Protein AF-0000000065904119 (afdb_homodimer)

Solvent-accessible surface area (backbone atoms only — not comparable to full-atom values): 11231 Å² total; per-residue (Å²): 125,82,76,62,70,42,45,27,41,36,41,34,39,38,40,85,94,30,55,70,61,43,62,72,43,43,63,62,36,49,59,68,44,42,64,41,40,75,70,55,30,34,78,43,43,30,29,34,29,81,46,84,54,59,89,92,48,75,74,42,56,49,28,38,38,32,37,38,50,34,72,40,71,67,56,50,52,51,55,51,57,70,30,56,44,40,68,72,58,29,39,30,70,93,60,57,41,79,37,37,34,46,80,105,125,84,75,63,71,40,45,27,40,35,40,33,38,39,40,86,95,31,56,72,62,42,64,73,43,43,62,63,35,49,59,68,44,40,65,42,41,75,70,56,31,35,78,42,43,30,30,34,28,79,46,86,55,58,90,91,47,75,73,41,58,50,28,38,36,32,36,38,49,34,72,42,71,68,55,48,51,52,56,51,59,70,31,54,44,41,69,72,58,29,38,28,72,93,60,55,43,79,37,37,35,45,80,106

InterPro domains:
  IPR005545 YCII-related [PF03795] (8-91)
  IPR011008 Dimeric alpha-beta barrel [SSF54909] (6-102)
  IPR051807 Secondary metabolite biosynthesis-associated protein [PTHR33606] (2-103)

Structure (mmCIF, N/CA/C/O backbone):
data_AF-0000000065904119-model_v1
#
loop_
_entity.id
_entity.type
_entity.pdbx_description
1 polymer 'Fusaric acid biosynthesis protein 2'
#
loop_
_atom_site.group_PDB
_atom_site.id
_atom_site.type_symbol
_atom_site.label_atom_id
_atom_site.label_alt_id
_atom_site.label_comp_id
_atom_site.label_asym_id
_atom_site.label_entity_id
_atom_site.label_seq_id
_atom_site.pdbx_PDB_ins_code
_atom_site.Cartn_x
_atom_site.Cartn_y
_atom_site.Cartn_z
_atom_site.occupancy
_atom_site.B_iso_or_equiv
_atom_site.auth_seq_id
_atom_site.auth_comp_id
_atom_site.auth_asym_id
_atom_site.auth_atom_id
_atom_site.pdbx_PDB_model_num
ATOM 1 N N . MET A 1 1 ? -29.859 -5.254 -5.18 1 39.19 1 MET A N 1
ATOM 2 C CA . MET A 1 1 ? -29.203 -3.953 -5.289 1 39.19 1 MET A CA 1
ATOM 3 C C . MET A 1 1 ? -27.719 -4.113 -5.609 1 39.19 1 MET A C 1
ATOM 5 O O . MET A 1 1 ? -27.094 -5.078 -5.18 1 39.19 1 MET A O 1
ATOM 9 N N . ALA A 1 2 ? -27.172 -3.676 -6.621 1 48.97 2 ALA A N 1
ATOM 10 C CA . ALA A 1 2 ? -25.828 -4.008 -7.078 1 48.97 2 ALA A CA 1
ATOM 11 C C . ALA A 1 2 ? -24.797 -3.732 -5.984 1 48.97 2 ALA A C 1
ATOM 13 O O . ALA A 1 2 ? -24.734 -2.623 -5.449 1 48.97 2 ALA A O 1
ATOM 14 N N . THR A 1 3 ? -24.328 -4.762 -5.348 1 71.94 3 THR A N 1
ATOM 15 C CA . THR A 1 3 ? -23.406 -4.566 -4.238 1 71.94 3 THR A CA 1
ATOM 16 C C . THR A 1 3 ? -22.266 -3.641 -4.645 1 71.94 3 THR A C 1
ATOM 18 O O . THR A 1 3 ? -21.688 -3.785 -5.73 1 71.94 3 THR A O 1
ATOM 21 N N . GLU A 1 4 ? -22.141 -2.494 -4.102 1 88.62 4 GLU A N 1
ATOM 22 C CA . GLU A 1 4 ? -21.188 -1.429 -4.379 1 88.62 4 GLU A CA 1
ATOM 23 C C . GLU A 1 4 ? -19.75 -1.881 -4.086 1 88.62 4 GLU A C 1
ATOM 25 O O . GLU A 1 4 ? -19.5 -2.5 -3.053 1 88.62 4 GLU A O 1
ATOM 30 N N . LEU A 1 5 ? -18.906 -1.746 -5.145 1 96.69 5 LEU A N 1
ATOM 31 C CA . LEU A 1 5 ? -17.5 -2.061 -4.945 1 96.69 5 LEU A CA 1
ATOM 32 C C . LEU A 1 5 ? -16.828 -1.022 -4.051 1 96.69 5 LEU A C 1
ATOM 34 O O . LEU A 1 5 ? -17.078 0.178 -4.195 1 96.69 5 LEU A O 1
ATOM 38 N N . LYS A 1 6 ? -16.125 -1.589 -3.074 1 97.94 6 LYS A N 1
ATOM 39 C CA . LYS A 1 6 ? -15.328 -0.747 -2.186 1 97.94 6 LYS A CA 1
ATOM 40 C C . LYS A 1 6 ? -13.836 -0.987 -2.395 1 97.94 6 LYS A C 1
ATOM 42 O O . LYS A 1 6 ? -13.438 -2.061 -2.846 1 97.94 6 LYS A O 1
ATOM 47 N N . GLU A 1 7 ? -13.094 0 -2.074 1 98.56 7 GLU A N 1
ATOM 48 C CA . GLU A 1 7 ? -11.648 -0.073 -2.281 1 98.56 7 GLU A CA 1
ATOM 49 C C . GLU A 1 7 ? -10.938 -0.574 -1.03 1 98.56 7 GLU A C 1
ATOM 51 O O . GLU A 1 7 ? -11.227 -0.121 0.079 1 98.56 7 GLU A O 1
ATOM 56 N N . TYR A 1 8 ? -9.953 -1.487 -1.209 1 98.94 8 TYR A N 1
ATOM 57 C CA . TYR A 1 8 ? -9.18 -2.057 -0.112 1 98.94 8 TYR A CA 1
ATOM 58 C C . TYR A 1 8 ? -7.691 -2.039 -0.429 1 98.94 8 TYR A C 1
ATOM 60 O O . TYR A 1 8 ? -7.297 -2.176 -1.589 1 98.94 8 TYR A O 1
ATOM 68 N N . LEU A 1 9 ? -6.898 -1.841 0.58 1 98.94 9 LEU A N 1
ATOM 69 C CA . LEU A 1 9 ? -5.477 -2.174 0.566 1 98.94 9 LEU A CA 1
ATOM 70 C C . LEU A 1 9 ? -5.25 -3.613 1.011 1 98.94 9 LEU A C 1
ATOM 72 O O . LEU A 1 9 ? -5.738 -4.027 2.064 1 98.94 9 LEU A O 1
ATOM 76 N N . VAL A 1 10 ? -4.547 -4.32 0.181 1 98.94 10 VAL A N 1
ATOM 77 C CA . VAL A 1 10 ? -4.227 -5.711 0.486 1 98.94 10 VAL A CA 1
ATOM 78 C C . VAL A 1 10 ? -2.713 -5.902 0.499 1 98.94 10 VAL A C 1
ATOM 80 O O . VAL A 1 10 ? -2.018 -5.469 -0.423 1 98.94 10 VAL A O 1
ATOM 83 N N . ILE A 1 11 ? -2.203 -6.504 1.562 1 98.88 11 ILE A N 1
ATOM 84 C CA . ILE A 1 11 ? -0.792 -6.855 1.682 1 98.88 11 ILE A CA 1
ATOM 85 C C . ILE A 1 11 ? -0.655 -8.344 2.004 1 98.88 11 ILE A C 1
ATOM 87 O O . ILE A 1 11 ? -1.314 -8.852 2.912 1 98.88 11 ILE A O 1
ATOM 91 N N . ILE A 1 12 ? 0.188 -8.961 1.258 1 98.88 12 ILE A N 1
ATOM 92 C CA . ILE A 1 12 ? 0.388 -10.391 1.481 1 98.88 12 ILE A CA 1
ATOM 93 C C . ILE A 1 12 ? 1.867 -10.734 1.317 1 98.88 12 ILE A C 1
ATOM 95 O O . ILE A 1 12 ? 2.418 -10.633 0.219 1 98.88 12 ILE A O 1
ATOM 99 N N . PRO A 1 13 ? 2.518 -11.148 2.443 1 98.88 13 PRO A N 1
ATOM 100 C CA . PRO A 1 13 ? 3.918 -11.562 2.328 1 98.88 13 PRO A CA 1
ATOM 101 C C . PRO A 1 13 ? 4.074 -12.922 1.646 1 98.88 13 PRO A C 1
ATOM 103 O O . PRO A 1 13 ? 3.113 -13.688 1.563 1 98.88 13 PRO A O 1
ATOM 106 N N . ASP A 1 14 ? 5.238 -13.109 1.157 1 98.94 14 ASP A N 1
ATOM 107 C CA . ASP A 1 14 ? 5.598 -14.43 0.662 1 98.94 14 ASP A CA 1
ATOM 108 C C . ASP A 1 14 ? 5.969 -15.367 1.811 1 98.94 14 ASP A C 1
ATOM 110 O O . ASP A 1 14 ? 6.391 -14.914 2.875 1 98.94 14 ASP A O 1
ATOM 114 N N . LEU A 1 15 ? 5.809 -16.688 1.596 1 98.88 15 LEU A N 1
ATOM 115 C CA . LEU A 1 15 ? 6.391 -17.703 2.479 1 98.88 15 LEU A CA 1
ATOM 116 C C . LEU A 1 15 ? 7.914 -17.641 2.436 1 98.88 15 LEU A C 1
ATOM 118 O O . LEU A 1 15 ? 8.492 -17.062 1.518 1 98.88 15 LEU A O 1
ATOM 122 N N . PRO A 1 16 ? 8.531 -18.188 3.5 1 98.31 16 PRO A N 1
ATOM 123 C CA . PRO A 1 16 ? 10 -18.156 3.5 1 98.31 16 PRO A CA 1
ATOM 124 C C . PRO A 1 16 ? 10.602 -18.984 2.359 1 98.31 16 PRO A C 1
ATOM 126 O O . PRO A 1 16 ? 10.055 -20.016 1.98 1 98.31 16 PRO A O 1
ATOM 129 N N . ASP A 1 17 ? 11.711 -18.484 1.722 1 98.06 17 ASP A N 1
ATOM 130 C CA . ASP A 1 17 ? 12.594 -19.188 0.798 1 98.06 17 ASP A CA 1
ATOM 131 C C . ASP A 1 17 ? 11.844 -19.625 -0.459 1 98.06 17 ASP A C 1
ATOM 133 O O . ASP A 1 17 ? 12.039 -20.734 -0.95 1 98.06 17 ASP A O 1
ATOM 137 N N . VAL A 1 18 ? 10.992 -18.719 -1.019 1 98.69 18 VAL A N 1
ATOM 138 C CA . VAL A 1 18 ? 10.188 -19.125 -2.166 1 98.69 18 VAL A CA 1
ATOM 139 C C . VAL A 1 18 ? 10.531 -18.234 -3.369 1 98.69 18 VAL A C 1
ATOM 141 O O . VAL A 1 18 ? 9.781 -18.203 -4.352 1 98.69 18 VAL A O 1
ATOM 144 N N . LEU A 1 19 ? 11.609 -17.5 -3.332 1 98.44 19 LEU A N 1
ATOM 145 C CA . LEU A 1 19 ? 11.914 -16.547 -4.383 1 98.44 19 LEU A CA 1
ATOM 146 C C . LEU A 1 19 ? 12.008 -17.234 -5.742 1 98.44 19 LEU A C 1
ATOM 148 O O . LEU A 1 19 ? 11.445 -16.75 -6.727 1 98.44 19 LEU A O 1
ATOM 152 N N . ALA A 1 20 ? 12.734 -18.344 -5.867 1 98.25 20 ALA A N 1
ATOM 153 C CA . ALA A 1 20 ? 12.867 -19.062 -7.125 1 98.25 20 ALA A CA 1
ATOM 154 C C . ALA A 1 20 ? 11.5 -19.531 -7.637 1 98.25 20 ALA A C 1
ATOM 156 O O . ALA A 1 20 ? 11.195 -19.391 -8.828 1 98.25 20 ALA A O 1
ATOM 157 N N . LYS A 1 21 ? 10.703 -20.141 -6.77 1 98.69 21 LYS A N 1
ATOM 158 C CA . LYS A 1 21 ? 9.359 -20.578 -7.125 1 98.69 21 LYS A CA 1
ATOM 159 C C . LYS A 1 21 ? 8.508 -19.391 -7.598 1 98.69 21 LYS A C 1
ATOM 161 O O . LYS A 1 21 ? 7.766 -19.516 -8.578 1 98.69 21 LYS A O 1
ATOM 166 N N . ARG A 1 22 ? 8.562 -18.234 -6.91 1 98.75 22 ARG A N 1
ATOM 167 C CA . ARG A 1 22 ? 7.855 -17.016 -7.301 1 98.75 22 ARG A CA 1
ATOM 168 C C . ARG A 1 22 ? 8.188 -16.625 -8.734 1 98.75 22 ARG A C 1
ATOM 170 O O . ARG A 1 22 ? 7.297 -16.328 -9.523 1 98.75 22 ARG A O 1
ATOM 177 N N . GLN A 1 23 ? 9.43 -16.656 -9.062 1 97.88 23 GLN A N 1
ATOM 178 C CA . GLN A 1 23 ? 9.859 -16.234 -10.391 1 97.88 23 GLN A CA 1
ATOM 179 C C . GLN A 1 23 ? 9.289 -17.156 -11.469 1 97.88 23 GLN A C 1
ATOM 181 O O . GLN A 1 23 ? 8.867 -16.688 -12.523 1 97.88 23 GLN A O 1
ATOM 186 N N . VAL A 1 24 ? 9.25 -18.406 -11.188 1 98.19 24 VAL A N 1
ATOM 187 C CA . VAL A 1 24 ? 8.742 -19.391 -12.141 1 98.19 24 VAL A CA 1
ATOM 188 C C . VAL A 1 24 ? 7.246 -19.188 -12.359 1 98.19 24 VAL A C 1
ATOM 190 O O . VAL A 1 24 ? 6.742 -19.375 -13.469 1 98.19 24 VAL A O 1
ATOM 193 N N . LEU A 1 25 ? 6.547 -18.719 -11.383 1 98.69 25 LEU A N 1
ATOM 194 C CA . LEU A 1 25 ? 5.09 -18.672 -11.414 1 98.69 25 LEU A CA 1
ATOM 195 C C . LEU A 1 25 ? 4.602 -17.266 -11.734 1 98.69 25 LEU A C 1
ATOM 197 O O . LEU A 1 25 ? 3.396 -17 -11.758 1 98.69 25 LEU A O 1
ATOM 201 N N . LEU A 1 26 ? 5.527 -16.344 -12.008 1 98 26 LEU A N 1
ATOM 202 C CA . LEU A 1 26 ? 5.152 -14.945 -12.219 1 98 26 LEU A CA 1
ATOM 203 C C . LEU A 1 26 ? 4.223 -14.805 -13.422 1 98 26 LEU A C 1
ATOM 205 O O . LEU A 1 26 ? 3.209 -14.109 -13.352 1 98 26 LEU A O 1
ATOM 209 N N . LYS A 1 27 ? 4.574 -15.461 -14.477 1 97.88 27 LYS A N 1
ATOM 210 C CA . LYS A 1 27 ? 3.764 -15.344 -15.688 1 97.88 27 LYS A CA 1
ATOM 211 C C . LYS A 1 27 ? 2.352 -15.875 -15.445 1 97.88 27 LYS A C 1
ATOM 213 O O . LYS A 1 27 ? 1.37 -15.164 -15.688 1 97.88 27 LYS A O 1
ATOM 218 N N . PRO A 1 28 ? 2.143 -17.094 -14.977 1 98.25 28 PRO A N 1
ATOM 219 C CA . PRO A 1 28 ? 0.775 -17.531 -14.695 1 98.25 28 PRO A CA 1
ATOM 220 C C . PRO A 1 28 ? 0.07 -16.656 -13.664 1 98.25 28 PRO A C 1
ATOM 222 O O . PRO A 1 28 ? -1.146 -16.469 -13.734 1 98.25 28 PRO A O 1
ATOM 225 N N . HIS A 1 29 ? 0.734 -16.172 -12.656 1 98.56 29 HIS A N 1
ATOM 226 C CA . HIS A 1 29 ? 0.166 -15.227 -11.695 1 98.56 29 HIS A CA 1
ATOM 227 C C . HIS A 1 29 ? -0.381 -13.984 -12.391 1 98.56 29 HIS A C 1
ATOM 229 O O . HIS A 1 29 ? -1.516 -13.578 -12.133 1 98.56 29 HIS A O 1
ATOM 235 N N . ASN A 1 30 ? 0.407 -13.398 -13.211 1 97.81 30 ASN A N 1
ATOM 236 C CA . ASN A 1 30 ? -0.017 -12.219 -13.953 1 97.81 30 ASN A CA 1
ATOM 237 C C . ASN A 1 30 ? -1.214 -12.516 -14.852 1 97.81 30 ASN A C 1
ATOM 239 O O . ASN A 1 30 ? -2.109 -11.68 -14.992 1 97.81 30 ASN A O 1
ATOM 243 N N . GLN A 1 31 ? -1.186 -13.672 -15.461 1 97.38 31 GLN A N 1
ATOM 244 C CA . GLN A 1 31 ? -2.316 -14.078 -16.297 1 97.38 31 GLN A CA 1
ATOM 245 C C . GLN A 1 31 ? -3.59 -14.203 -15.461 1 97.38 31 GLN A C 1
ATOM 247 O O . GLN A 1 31 ? -4.668 -13.805 -15.906 1 97.38 31 GLN A O 1
ATOM 252 N N . ASP A 1 32 ? -3.479 -14.758 -14.273 1 95.81 32 ASP A N 1
ATOM 253 C CA . ASP A 1 32 ? -4.609 -14.875 -13.359 1 95.81 32 ASP A CA 1
ATOM 254 C C . ASP A 1 32 ? -5.133 -13.5 -12.945 1 95.81 32 ASP A C 1
ATOM 256 O O . ASP A 1 32 ? -6.34 -13.312 -12.781 1 95.81 32 ASP A O 1
ATOM 260 N N . ALA A 1 33 ? -4.262 -12.57 -12.82 1 97.06 33 ALA A N 1
ATOM 261 C CA . ALA A 1 33 ? -4.613 -11.242 -12.32 1 97.06 33 ALA A CA 1
ATOM 262 C C . ALA A 1 33 ? -5.109 -10.344 -13.453 1 97.06 33 ALA A C 1
ATOM 264 O O . ALA A 1 33 ? -5.773 -9.336 -13.203 1 97.06 33 ALA A O 1
ATOM 265 N N . ALA A 1 34 ? -4.809 -10.68 -14.672 1 97.62 34 ALA A N 1
ATOM 266 C CA . ALA A 1 34 ? -4.996 -9.82 -15.836 1 97.62 34 ALA A CA 1
ATOM 267 C C . ALA A 1 34 ? -6.449 -9.375 -15.961 1 97.62 34 ALA A C 1
ATOM 269 O O . ALA A 1 34 ? -6.73 -8.195 -16.188 1 97.62 34 ALA A O 1
ATOM 270 N N . PRO A 1 35 ? -7.445 -10.273 -15.828 1 97.81 35 PRO A N 1
ATOM 271 C CA . PRO A 1 35 ? -8.836 -9.828 -15.961 1 97.81 35 PRO A CA 1
ATOM 272 C C . PRO A 1 35 ? -9.227 -8.789 -14.914 1 97.81 35 PRO A C 1
ATOM 274 O O . PRO A 1 35 ? -10.023 -7.891 -15.195 1 97.81 35 PRO A O 1
ATOM 277 N N . LEU A 1 36 ? -8.711 -8.922 -13.703 1 97.94 36 LEU A N 1
ATOM 278 C CA . LEU A 1 36 ? -9.016 -7.98 -12.633 1 97.94 36 LEU A CA 1
ATOM 279 C C . LEU A 1 36 ? -8.398 -6.613 -12.93 1 97.94 36 LEU A C 1
ATOM 281 O O . LEU A 1 36 ? -9.039 -5.586 -12.703 1 97.94 36 LEU A O 1
ATOM 285 N N . VAL A 1 37 ? -7.18 -6.629 -13.422 1 98 37 VAL A N 1
ATOM 286 C CA . VAL A 1 37 ? -6.484 -5.391 -13.766 1 98 37 VAL A CA 1
ATOM 287 C C . VAL A 1 37 ? -7.203 -4.699 -14.922 1 98 37 VAL A C 1
ATOM 289 O O . VAL A 1 37 ? -7.488 -3.504 -14.859 1 98 37 VAL A O 1
ATOM 292 N N . LYS A 1 38 ? -7.574 -5.438 -15.93 1 98.06 38 LYS A N 1
ATOM 293 C CA . LYS A 1 38 ? -8.234 -4.895 -17.109 1 98.06 38 LYS A CA 1
ATOM 294 C C . LYS A 1 38 ? -9.602 -4.316 -16.766 1 98.06 38 LYS A C 1
ATOM 296 O O . LYS A 1 38 ? -10.016 -3.303 -17.328 1 98.06 38 LYS A O 1
ATOM 301 N N . ALA A 1 39 ? -10.25 -4.922 -15.852 1 97.81 39 ALA A N 1
ATOM 302 C CA . ALA A 1 39 ? -11.586 -4.488 -15.445 1 97.81 39 ALA A CA 1
ATOM 303 C C . ALA A 1 39 ? -11.508 -3.293 -14.5 1 97.81 39 ALA A C 1
ATOM 305 O O . ALA A 1 39 ? -12.539 -2.764 -14.078 1 97.81 39 ALA A O 1
ATOM 306 N N . GLY A 1 40 ? -10.312 -2.947 -14.086 1 97.75 40 GLY A N 1
ATOM 307 C CA . GLY A 1 40 ? -10.148 -1.831 -13.164 1 97.75 40 GLY A CA 1
ATOM 308 C C . GLY A 1 40 ? -10.367 -2.215 -11.711 1 97.75 40 GLY A C 1
ATOM 309 O O . GLY A 1 40 ? -10.469 -1.345 -10.844 1 97.75 40 GLY A O 1
ATOM 310 N N . ARG A 1 41 ? -10.469 -3.443 -11.391 1 98.25 41 ARG A N 1
ATOM 311 C CA . ARG A 1 41 ? -10.68 -3.943 -10.039 1 98.25 41 ARG A CA 1
ATOM 312 C C . ARG A 1 41 ? -9.383 -3.906 -9.234 1 98.25 41 ARG A C 1
ATOM 314 O O . ARG A 1 41 ? -9.414 -3.896 -8 1 98.25 41 ARG A O 1
ATOM 321 N N . VAL A 1 42 ? -8.32 -4 -9.906 1 98.5 42 VAL A N 1
ATOM 322 C CA . VAL A 1 42 ? -7 -3.828 -9.305 1 98.5 42 VAL A CA 1
ATOM 323 C C . VAL A 1 42 ? -6.281 -2.652 -9.961 1 98.5 42 VAL A C 1
ATOM 325 O O . VAL A 1 42 ? -5.438 -2.848 -10.836 1 98.5 42 VAL A O 1
ATOM 328 N N . PRO A 1 43 ? -6.527 -1.505 -9.516 1 98.25 43 PRO A N 1
ATOM 329 C CA . PRO A 1 43 ? -5.992 -0.306 -10.164 1 98.25 43 PRO A CA 1
ATOM 330 C C . PRO A 1 43 ? -4.52 -0.072 -9.844 1 98.25 43 PRO A C 1
ATOM 332 O O . PRO A 1 43 ? -3.859 0.734 -10.508 1 98.25 43 PRO A O 1
ATOM 335 N N . PHE A 1 44 ? -3.955 -0.714 -8.883 1 98.44 44 PHE A N 1
ATOM 336 C CA . PHE A 1 44 ? -2.555 -0.569 -8.5 1 98.44 44 PHE A CA 1
ATOM 337 C C . PHE A 1 44 ? -2.041 -1.84 -7.836 1 98.44 44 PHE A C 1
ATOM 339 O O . PHE A 1 44 ? -2.729 -2.432 -7 1 98.44 44 PHE A O 1
ATOM 346 N N . PHE A 1 45 ? -0.828 -2.205 -8.18 1 98.69 45 PHE A N 1
ATOM 347 C CA . PHE A 1 45 ? -0.174 -3.295 -7.469 1 98.69 45 PHE A CA 1
ATOM 348 C C . PHE A 1 45 ? 1.337 -3.238 -7.664 1 98.69 45 PHE A C 1
ATOM 350 O O . PHE A 1 45 ? 1.829 -2.535 -8.547 1 98.69 45 PHE A O 1
ATOM 357 N N . GLY A 1 46 ? 2.047 -3.9 -6.777 1 98.56 46 GLY A N 1
ATOM 358 C CA . GLY A 1 46 ? 3.494 -4.043 -6.809 1 98.56 46 GLY A CA 1
ATOM 359 C C . GLY A 1 46 ? 4.016 -5.047 -5.797 1 98.56 46 GLY A C 1
ATOM 360 O O . GLY A 1 46 ? 3.236 -5.789 -5.191 1 98.56 46 GLY A O 1
ATOM 361 N N . SER A 1 47 ? 5.293 -5.094 -5.703 1 98.75 47 SER A N 1
ATOM 362 C CA . SER A 1 47 ? 5.938 -6.062 -4.828 1 98.75 47 SER A CA 1
ATOM 363 C C . SER A 1 47 ? 6.797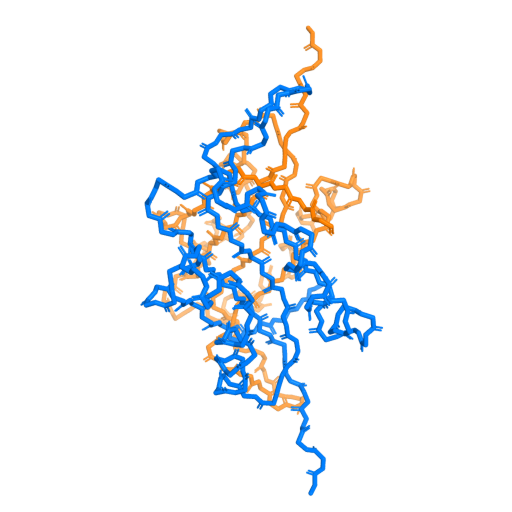 -5.375 -3.775 1 98.75 47 SER A C 1
ATOM 365 O O . SER A 1 47 ? 7.523 -4.422 -4.082 1 98.75 47 SER A O 1
ATOM 367 N N . THR A 1 48 ? 6.66 -5.828 -2.533 1 98.81 48 THR A N 1
ATOM 368 C CA . THR A 1 48 ? 7.691 -5.512 -1.553 1 98.81 48 THR A CA 1
ATOM 369 C C . THR A 1 48 ? 8.969 -6.297 -1.842 1 98.81 48 THR A C 1
ATOM 371 O O . THR A 1 48 ? 8.914 -7.398 -2.395 1 98.81 48 THR A O 1
ATOM 374 N N . LEU A 1 49 ? 10.109 -5.723 -1.457 1 98.69 49 LEU A N 1
ATOM 375 C CA . LEU A 1 49 ? 11.414 -6.309 -1.739 1 98.69 49 LEU A CA 1
ATOM 376 C C . LEU A 1 49 ? 12.227 -6.469 -0.459 1 98.69 49 LEU A C 1
ATOM 378 O O . LEU A 1 49 ? 12.133 -5.637 0.447 1 98.69 49 LEU A O 1
ATOM 382 N N . ALA A 1 50 ? 13.062 -7.473 -0.405 1 98.19 50 ALA A N 1
ATOM 383 C CA . ALA A 1 50 ? 14.031 -7.578 0.679 1 98.19 50 ALA A CA 1
ATOM 384 C C . ALA A 1 50 ? 15.062 -6.453 0.604 1 98.19 50 ALA A C 1
ATOM 386 O O . ALA A 1 50 ? 15.531 -5.965 1.634 1 98.19 50 ALA A O 1
ATOM 387 N N . HIS A 1 51 ? 15.461 -6.113 -0.486 1 97.75 51 HIS A N 1
ATOM 388 C CA . HIS A 1 51 ? 16.344 -5 -0.808 1 97.75 51 HIS A CA 1
ATOM 389 C C . HIS A 1 51 ? 16.203 -4.586 -2.268 1 97.75 51 HIS A C 1
ATOM 391 O O . HIS A 1 51 ? 15.695 -5.352 -3.088 1 97.75 51 HIS A O 1
ATOM 397 N N . HIS A 1 52 ? 16.562 -3.307 -2.58 1 97.62 52 HIS A N 1
ATOM 398 C CA . HIS A 1 52 ? 16.625 -2.895 -3.977 1 97.62 52 HIS A CA 1
ATOM 399 C C . HIS A 1 52 ? 17.797 -3.572 -4.691 1 97.62 52 HIS A C 1
ATOM 401 O O . HIS A 1 52 ? 18.891 -3.664 -4.145 1 97.62 52 HIS A O 1
ATOM 407 N N . SER A 1 53 ? 17.5 -4.012 -5.836 1 94.56 53 SER A N 1
ATOM 408 C CA . SER A 1 53 ? 18.531 -4.688 -6.625 1 94.56 53 SER A CA 1
ATOM 409 C C . SER A 1 53 ? 19.078 -3.777 -7.715 1 94.56 53 SER A C 1
ATOM 411 O O . SER A 1 53 ? 18.375 -2.91 -8.227 1 94.56 53 SER A O 1
ATOM 413 N N . ALA A 1 54 ? 20.312 -4.039 -7.961 1 90.38 54 ALA A N 1
ATOM 414 C CA . ALA A 1 54 ? 20.938 -3.309 -9.07 1 90.38 54 ALA A CA 1
ATOM 415 C C . ALA A 1 54 ? 20.328 -3.73 -10.406 1 90.38 54 ALA A C 1
ATOM 417 O O . ALA A 1 54 ? 19.703 -4.781 -10.5 1 90.38 54 ALA A O 1
ATOM 418 N N . GLU A 1 55 ? 20.453 -2.854 -11.359 1 87.12 55 GLU A N 1
ATOM 419 C CA . GLU A 1 55 ? 19.969 -3.182 -12.695 1 87.12 55 GLU A CA 1
ATOM 420 C C . GLU A 1 55 ? 20.547 -4.5 -13.188 1 87.12 55 GLU A C 1
ATOM 422 O O . GLU A 1 55 ? 21.75 -4.762 -13.016 1 87.12 55 GLU A O 1
ATOM 427 N N . GLY A 1 56 ? 19.703 -5.285 -13.711 1 89.94 56 GLY A N 1
ATOM 428 C CA . GLY A 1 56 ? 20.141 -6.551 -14.273 1 89.94 56 GLY A CA 1
ATOM 429 C C . GLY A 1 56 ? 20.156 -7.684 -13.258 1 89.94 56 GLY A C 1
ATOM 430 O O . GLY A 1 56 ? 20.312 -8.852 -13.625 1 89.94 56 GLY A O 1
ATOM 431 N N . GLN A 1 57 ? 20.078 -7.332 -12.055 1 94.19 57 GLN A N 1
ATOM 432 C CA . GLN A 1 57 ? 20.031 -8.352 -11.016 1 94.19 57 GLN A CA 1
ATOM 433 C C . GLN A 1 57 ? 18.594 -8.789 -10.734 1 94.19 57 GLN A C 1
ATOM 435 O O . GLN A 1 57 ? 17.656 -8.047 -11.008 1 94.19 57 GLN A O 1
ATOM 440 N N . GLN A 1 58 ? 18.562 -9.992 -10.203 1 94.12 58 GLN A N 1
ATOM 441 C CA . GLN A 1 58 ? 17.266 -10.523 -9.82 1 94.12 58 GLN A CA 1
ATOM 442 C C . GLN A 1 58 ? 16.578 -9.633 -8.789 1 94.12 58 GLN A C 1
ATOM 444 O O . GLN A 1 58 ? 17.203 -9.234 -7.797 1 94.12 58 GLN A O 1
ATOM 449 N N . VAL A 1 59 ? 15.344 -9.383 -9.055 1 96.44 59 VAL A N 1
ATOM 450 C CA . VAL A 1 59 ? 14.578 -8.578 -8.109 1 96.44 59 VAL A CA 1
ATOM 451 C C . VAL A 1 59 ? 14.25 -9.406 -6.871 1 96.44 59 VAL A C 1
ATOM 453 O O . VAL A 1 59 ? 13.773 -10.539 -6.984 1 96.44 59 VAL A O 1
ATOM 456 N N . ALA A 1 60 ? 14.453 -8.898 -5.676 1 97.81 60 ALA A N 1
ATOM 457 C CA . ALA A 1 60 ? 14.336 -9.641 -4.426 1 97.81 60 ALA A CA 1
ATOM 458 C C . ALA A 1 60 ? 12.938 -9.508 -3.834 1 97.81 60 ALA A C 1
ATOM 460 O O . ALA A 1 60 ? 12.781 -9.07 -2.693 1 97.81 60 ALA A O 1
ATOM 461 N N . GLU A 1 61 ? 11.984 -9.945 -4.559 1 98.62 61 GLU A N 1
ATOM 462 C CA . GLU A 1 61 ? 10.602 -9.82 -4.129 1 98.62 61 GLU A CA 1
ATOM 463 C C . GLU A 1 61 ? 10.305 -10.719 -2.934 1 98.62 61 GLU A C 1
ATOM 465 O O . GLU A 1 61 ? 10.789 -11.852 -2.871 1 98.62 61 GLU A O 1
ATOM 470 N N . ASN A 1 62 ? 9.508 -10.195 -1.999 1 98.75 62 ASN A N 1
ATOM 471 C CA . ASN A 1 62 ? 9.172 -11 -0.828 1 98.75 62 ASN A CA 1
ATOM 472 C C . ASN A 1 62 ? 7.738 -10.766 -0.378 1 98.75 62 ASN A C 1
ATOM 474 O O . ASN A 1 62 ? 7.383 -11.055 0.765 1 98.75 62 ASN A O 1
ATOM 478 N N . GLY A 1 63 ? 6.84 -10.211 -1.217 1 98.81 63 GLY A N 1
ATOM 479 C CA . GLY A 1 63 ? 5.434 -9.969 -0.94 1 98.81 63 GLY A CA 1
ATOM 480 C C . GLY A 1 63 ? 4.75 -9.133 -2.01 1 98.81 63 GLY A C 1
ATOM 481 O O . GLY A 1 63 ? 5.379 -8.75 -3 1 98.81 63 GLY A O 1
ATOM 482 N N . THR A 1 64 ? 3.52 -8.945 -1.872 1 98.88 64 THR A N 1
ATOM 483 C CA . THR A 1 64 ? 2.711 -8.195 -2.828 1 98.88 64 THR A CA 1
ATOM 484 C C . THR A 1 64 ? 1.795 -7.211 -2.107 1 98.88 64 THR A C 1
ATOM 486 O O . THR A 1 64 ? 1.274 -7.512 -1.031 1 98.88 64 THR A O 1
ATOM 489 N N . VAL A 1 65 ? 1.668 -6.125 -2.627 1 98.81 65 VAL A N 1
ATOM 490 C CA . VAL A 1 65 ? 0.714 -5.102 -2.211 1 98.81 65 VAL A CA 1
ATOM 491 C C . VAL A 1 65 ? -0.191 -4.73 -3.383 1 98.81 65 VAL A C 1
ATOM 493 O O . VAL A 1 65 ? 0.278 -4.574 -4.512 1 98.81 65 VAL A O 1
ATOM 496 N N . MET A 1 66 ? -1.479 -4.586 -3.113 1 98.88 66 MET A N 1
ATOM 497 C CA . MET A 1 66 ? -2.389 -4.168 -4.176 1 98.88 66 MET A CA 1
ATOM 498 C C . MET A 1 66 ? -3.572 -3.395 -3.607 1 98.88 66 MET A C 1
ATOM 500 O O . MET A 1 66 ? -3.951 -3.592 -2.453 1 98.88 66 MET A O 1
ATOM 504 N N . ILE A 1 67 ? -4.043 -2.512 -4.406 1 98.88 67 ILE A N 1
ATOM 505 C CA . ILE A 1 67 ? -5.379 -1.961 -4.207 1 98.88 67 ILE A CA 1
ATOM 506 C C . ILE A 1 67 ? -6.402 -2.789 -4.984 1 98.88 67 ILE A C 1
ATOM 508 O O . ILE A 1 67 ? -6.203 -3.078 -6.168 1 98.88 67 ILE A O 1
ATOM 512 N N . ILE A 1 68 ? -7.438 -3.182 -4.305 1 98.88 68 ILE A N 1
ATOM 513 C CA . ILE A 1 68 ? -8.453 -3.99 -4.969 1 98.88 68 ILE A CA 1
ATOM 514 C C . ILE A 1 68 ? -9.844 -3.432 -4.656 1 98.88 68 ILE A C 1
ATOM 516 O O . ILE A 1 68 ? -10.117 -3.037 -3.521 1 98.88 68 ILE A O 1
ATOM 520 N N . LYS A 1 69 ? -10.633 -3.312 -5.664 1 98.75 69 LYS A N 1
ATOM 521 C CA . LYS A 1 69 ? -12.047 -2.996 -5.504 1 98.75 69 LYS A CA 1
ATOM 522 C C . LYS A 1 69 ? -12.883 -4.266 -5.41 1 98.75 69 LYS A C 1
ATOM 524 O O . LYS A 1 69 ? -12.812 -5.129 -6.285 1 98.75 69 LYS A O 1
ATOM 529 N N . ALA A 1 70 ? -13.641 -4.418 -4.348 1 98.44 70 ALA A N 1
ATOM 530 C CA . ALA A 1 70 ? -14.414 -5.625 -4.082 1 98.44 70 ALA A CA 1
ATOM 531 C C . ALA A 1 70 ? -15.68 -5.309 -3.281 1 98.44 70 ALA A C 1
ATOM 533 O O . ALA A 1 70 ? -15.805 -4.215 -2.727 1 98.44 70 ALA A O 1
ATOM 534 N N . GLU A 1 71 ? -16.578 -6.262 -3.232 1 97.69 71 GLU A N 1
ATOM 535 C CA . GLU A 1 71 ? -17.828 -6.086 -2.498 1 97.69 71 GLU A CA 1
ATOM 536 C C . GLU A 1 71 ? -17.625 -6.309 -1.002 1 97.69 71 GLU A C 1
ATOM 538 O O . GLU A 1 71 ? -18.406 -5.82 -0.183 1 97.69 71 GLU A O 1
ATOM 543 N N . SER A 1 72 ? -16.609 -7.109 -0.668 1 97.44 72 SER A N 1
ATOM 544 C CA . SER A 1 72 ? -16.344 -7.465 0.724 1 97.44 72 SER A CA 1
ATOM 545 C C . SER A 1 72 ? -14.945 -8.023 0.901 1 97.44 72 SER A C 1
ATOM 547 O O . SER A 1 72 ? -14.273 -8.359 -0.079 1 97.44 72 SER A O 1
ATOM 549 N N . GLU A 1 73 ? -14.562 -8.07 2.156 1 98.06 73 GLU A N 1
ATOM 550 C CA . GLU A 1 73 ? -13.289 -8.727 2.469 1 98.06 73 GLU A CA 1
ATOM 551 C C . GLU A 1 73 ? -13.328 -10.203 2.107 1 98.06 73 GLU A C 1
ATOM 553 O O . GLU A 1 73 ? -12.32 -10.773 1.687 1 98.06 73 GLU A O 1
ATOM 558 N N . GLU A 1 74 ? -14.5 -10.836 2.307 1 98.25 74 GLU A N 1
ATOM 559 C CA . GLU A 1 74 ? -14.633 -12.25 1.969 1 98.25 74 GLU A CA 1
ATOM 560 C C . GLU A 1 74 ? -14.414 -12.484 0.477 1 98.25 74 GLU A C 1
ATOM 562 O O . GLU A 1 74 ? -13.789 -13.477 0.087 1 98.25 74 GLU A O 1
ATOM 567 N N . GLU A 1 75 ? -14.906 -11.625 -0.396 1 98.44 75 GLU A N 1
ATOM 568 C CA . GLU A 1 75 ? -14.648 -11.734 -1.828 1 98.44 75 GLU A CA 1
ATOM 569 C C . GLU A 1 75 ? -13.156 -11.672 -2.129 1 98.44 75 GLU A C 1
ATOM 571 O O . GLU A 1 75 ? -12.656 -12.422 -2.967 1 98.44 75 GLU A O 1
ATOM 576 N N . ILE A 1 76 ? -12.445 -10.781 -1.442 1 98.75 76 ILE A N 1
ATOM 577 C CA . ILE A 1 76 ? -11.008 -10.625 -1.636 1 98.75 76 ILE A CA 1
ATOM 578 C C . ILE A 1 76 ? -10.289 -11.922 -1.279 1 98.75 76 ILE A C 1
ATOM 580 O O . ILE A 1 76 ? -9.438 -12.398 -2.031 1 98.75 76 ILE A O 1
ATOM 584 N N . LYS A 1 77 ? -10.695 -12.453 -0.154 1 98.75 77 LYS A N 1
ATOM 585 C CA . LYS A 1 77 ? -10.086 -13.711 0.268 1 98.75 77 LYS A CA 1
ATOM 586 C C . LYS A 1 77 ? -10.32 -14.812 -0.767 1 98.75 77 LYS A C 1
ATOM 588 O O . LYS A 1 77 ? -9.43 -15.617 -1.033 1 98.75 77 LYS A O 1
ATOM 593 N N . GLU A 1 78 ? -11.477 -14.82 -1.357 1 98.5 78 GLU A N 1
ATOM 594 C CA . GLU A 1 78 ? -11.781 -15.805 -2.396 1 98.5 78 GLU A CA 1
ATOM 595 C C . GLU A 1 78 ? -10.906 -15.586 -3.631 1 98.5 78 GLU A C 1
ATOM 597 O O . GLU A 1 78 ? -10.375 -16.547 -4.199 1 98.5 78 GLU A O 1
ATOM 602 N N . ILE A 1 79 ? -10.766 -14.375 -4.031 1 98.38 79 ILE A N 1
ATOM 603 C CA . ILE A 1 79 ? -9.93 -14.031 -5.18 1 98.38 79 ILE A CA 1
ATOM 604 C C . ILE A 1 79 ? -8.492 -14.469 -4.922 1 98.38 79 ILE A C 1
ATOM 606 O O . ILE A 1 79 ? -7.867 -15.102 -5.773 1 98.38 79 ILE A O 1
ATOM 610 N N . ILE A 1 80 ? -7.961 -14.172 -3.721 1 98.5 80 ILE A N 1
ATOM 611 C CA . ILE A 1 80 ? -6.574 -14.453 -3.367 1 98.5 80 ILE A CA 1
ATOM 612 C C . ILE A 1 80 ? -6.359 -15.969 -3.275 1 98.5 80 ILE A C 1
ATOM 614 O O . ILE A 1 80 ? -5.32 -16.484 -3.695 1 98.5 80 ILE A O 1
ATOM 618 N N . ARG A 1 81 ? -7.379 -16.703 -2.795 1 98.38 81 ARG A N 1
ATOM 619 C CA . ARG A 1 81 ? -7.281 -18.156 -2.658 1 98.38 81 ARG A CA 1
ATOM 620 C C . ARG A 1 81 ? -7.16 -18.828 -4.02 1 98.38 81 ARG A C 1
ATOM 622 O O . ARG A 1 81 ? -6.527 -19.875 -4.148 1 98.38 81 ARG A O 1
ATOM 629 N N . LYS A 1 82 ? -7.66 -18.219 -5.012 1 98.06 82 LYS A N 1
ATOM 630 C CA . LYS A 1 82 ? -7.723 -18.828 -6.3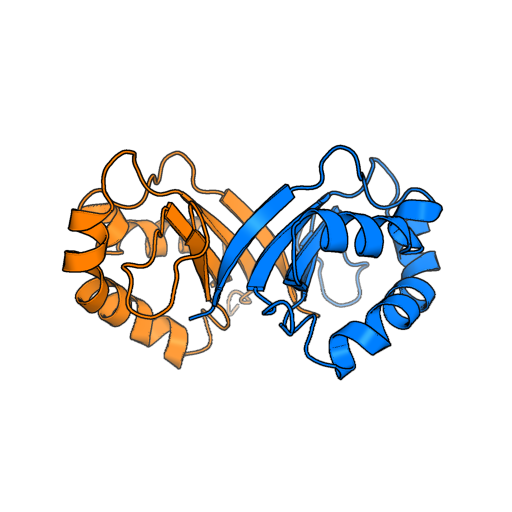36 1 98.06 82 LYS A CA 1
ATOM 631 C C . LYS A 1 82 ? -6.465 -18.516 -7.145 1 98.06 82 LYS A C 1
ATOM 633 O O . LYS A 1 82 ? -6.227 -19.125 -8.188 1 98.06 82 LYS A O 1
ATOM 638 N N . ASP A 1 83 ? -5.656 -17.609 -6.672 1 98.56 83 ASP A N 1
ATOM 639 C CA . ASP A 1 83 ? -4.445 -17.234 -7.391 1 98.56 83 ASP A CA 1
ATOM 640 C C . ASP A 1 83 ? -3.379 -18.328 -7.285 1 98.56 83 ASP A C 1
ATOM 642 O O . ASP A 1 83 ? -3.178 -18.891 -6.215 1 98.56 83 ASP A O 1
ATOM 646 N N . ILE A 1 84 ? -2.645 -18.516 -8.359 1 98.88 84 ILE A N 1
ATOM 647 C CA . ILE A 1 84 ? -1.633 -19.562 -8.438 1 98.88 84 ILE A CA 1
ATOM 648 C C . ILE A 1 84 ? -0.588 -19.359 -7.348 1 98.88 84 ILE A C 1
ATOM 650 O O . ILE A 1 84 ? -0.029 -20.328 -6.824 1 98.88 84 ILE A O 1
ATOM 654 N N . PHE A 1 85 ? -0.236 -18.109 -6.91 1 98.94 85 PHE A N 1
ATOM 655 C CA . PHE A 1 85 ? 0.714 -17.844 -5.84 1 98.94 85 PHE A CA 1
ATOM 656 C C . PHE A 1 85 ? 0.235 -18.438 -4.523 1 98.94 85 PHE A C 1
ATOM 658 O O . PHE A 1 85 ? 1.043 -18.906 -3.721 1 98.94 85 PHE A O 1
ATOM 665 N N . THR A 1 86 ? -1.078 -18.391 -4.285 1 98.81 86 THR A N 1
ATOM 666 C CA . THR A 1 86 ? -1.623 -19.016 -3.088 1 98.81 86 THR A CA 1
ATOM 667 C C . THR A 1 86 ? -1.663 -20.531 -3.246 1 98.81 86 THR A C 1
ATOM 669 O O . THR A 1 86 ? -1.219 -21.266 -2.359 1 98.81 86 THR A O 1
ATOM 672 N N . ILE A 1 87 ? -2.119 -21 -4.352 1 98.75 87 ILE A N 1
ATOM 673 C CA . ILE A 1 87 ? -2.326 -22.422 -4.617 1 98.75 87 ILE A CA 1
ATOM 674 C C . ILE A 1 87 ? -0.998 -23.172 -4.512 1 98.75 87 ILE A C 1
ATOM 676 O O . ILE A 1 8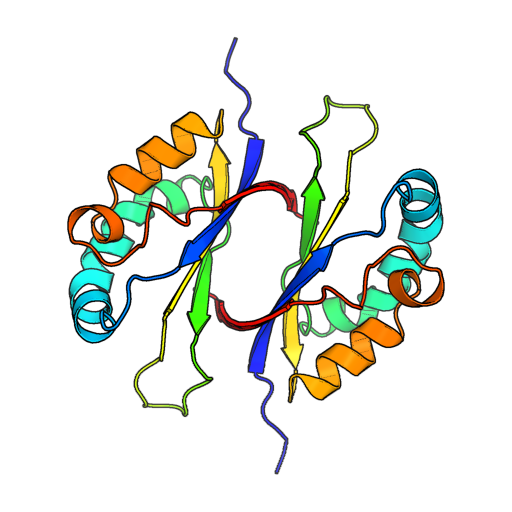7 ? -0.929 -24.25 -3.91 1 98.75 87 ILE A O 1
ATOM 680 N N . GLU A 1 88 ? 0.038 -22.578 -5.043 1 98.75 88 GLU A N 1
ATOM 681 C CA . GLU A 1 88 ? 1.32 -23.281 -5.125 1 98.75 88 GLU A CA 1
ATOM 682 C C . GLU A 1 88 ? 2.213 -22.922 -3.938 1 98.75 88 GLU A C 1
ATOM 684 O O . GLU A 1 88 ? 3.346 -23.406 -3.844 1 98.75 88 GLU A O 1
ATOM 689 N N . GLY A 1 89 ? 1.776 -22.094 -3.084 1 98.69 89 GLY A N 1
ATOM 690 C CA . GLY A 1 89 ? 2.488 -21.844 -1.841 1 98.69 89 GLY A CA 1
ATOM 691 C C . GLY A 1 89 ? 3.574 -20.797 -1.981 1 98.69 89 GLY A C 1
ATOM 692 O O . GLY A 1 89 ? 4.703 -21 -1.53 1 98.69 89 GLY A O 1
ATOM 693 N N . VAL A 1 90 ? 3.324 -19.703 -2.648 1 98.94 90 VAL A N 1
ATOM 694 C CA . VAL A 1 90 ? 4.199 -18.531 -2.686 1 98.94 90 VAL A CA 1
ATOM 695 C C . VAL A 1 90 ? 3.752 -17.516 -1.638 1 98.94 90 VAL A C 1
ATOM 697 O O . VAL A 1 90 ? 4.543 -17.094 -0.787 1 98.94 90 VAL A O 1
ATOM 700 N N . TRP A 1 91 ? 2.498 -17.188 -1.721 1 98.94 91 TRP A N 1
ATOM 701 C CA . TRP A 1 91 ? 1.923 -16.219 -0.784 1 98.94 91 TRP A CA 1
ATOM 702 C C . TRP A 1 91 ? 1.617 -16.891 0.555 1 98.94 91 TRP A C 1
ATOM 704 O O . TRP A 1 91 ? 1.143 -18.016 0.599 1 98.94 91 TRP A O 1
ATOM 714 N N . ASP A 1 92 ? 1.887 -16.234 1.595 1 98.94 92 ASP A N 1
ATOM 715 C CA . ASP A 1 92 ? 1.481 -16.672 2.928 1 98.94 92 ASP A CA 1
ATOM 716 C C . ASP A 1 92 ? 0.064 -16.203 3.25 1 98.94 92 ASP A C 1
ATOM 718 O O . ASP A 1 92 ? -0.122 -15.18 3.91 1 98.94 92 ASP A O 1
ATOM 722 N N . PHE A 1 93 ? -0.893 -16.984 2.854 1 98.75 93 PHE A N 1
ATOM 723 C CA . PHE A 1 93 ? -2.299 -16.641 3.012 1 98.75 93 PHE A CA 1
ATOM 724 C C . PHE A 1 93 ? -2.633 -16.375 4.477 1 98.75 93 PHE A C 1
ATOM 726 O O . PHE A 1 93 ? -3.465 -15.523 4.789 1 98.75 93 PHE A O 1
ATOM 733 N N . GLY A 1 94 ? -2.01 -17.094 5.359 1 98.5 94 GLY A N 1
ATOM 734 C CA . GLY A 1 94 ? -2.258 -16.938 6.785 1 98.5 94 GLY A CA 1
ATOM 735 C C . GLY A 1 94 ? -1.889 -15.57 7.312 1 98.5 94 GLY A C 1
ATOM 736 O O . GLY A 1 94 ? -2.297 -15.188 8.414 1 98.5 94 GLY A O 1
ATOM 737 N N . LYS A 1 95 ? -1.087 -14.758 6.566 1 98.69 95 LYS A N 1
ATOM 738 C CA . LYS A 1 95 ? -0.659 -13.438 7 1 98.69 95 LYS A CA 1
ATOM 739 C C . LYS A 1 95 ? -1.241 -12.352 6.098 1 98.69 95 LYS A C 1
ATOM 741 O O . LYS A 1 95 ? -0.72 -11.234 6.043 1 98.69 95 LYS A O 1
ATOM 746 N N . LEU A 1 96 ? -2.264 -12.688 5.41 1 98.81 96 LEU A N 1
ATOM 747 C CA . LEU A 1 96 ? -2.998 -11.742 4.57 1 98.81 96 LEU A CA 1
ATOM 748 C C . LEU A 1 96 ? -3.58 -10.609 5.406 1 98.81 96 LEU A C 1
ATOM 750 O O . LEU A 1 96 ? -4.203 -10.852 6.445 1 98.81 96 LEU A O 1
ATOM 754 N N . SER A 1 97 ? -3.299 -9.391 4.965 1 98.69 97 SER A N 1
ATOM 755 C CA . SER A 1 97 ? -3.902 -8.211 5.578 1 98.69 97 SER A CA 1
ATOM 756 C C . SER A 1 97 ? -4.801 -7.473 4.59 1 98.69 97 SER A C 1
ATOM 758 O O . SER A 1 97 ? -4.418 -7.254 3.438 1 98.69 97 SER A O 1
ATOM 760 N N . ILE A 1 98 ? -5.945 -7.086 5.055 1 98.81 98 ILE A N 1
ATOM 761 C CA . ILE A 1 98 ? -6.918 -6.336 4.266 1 98.81 98 ILE A CA 1
ATOM 762 C C . ILE A 1 98 ? -7.398 -5.121 5.059 1 98.81 98 ILE A C 1
ATOM 764 O O . ILE A 1 98 ? -7.859 -5.258 6.195 1 98.81 98 ILE A O 1
ATOM 768 N N . TRP A 1 99 ? -7.355 -3.945 4.438 1 98.62 99 TRP A N 1
ATOM 769 C CA . TRP A 1 99 ? -7.832 -2.725 5.082 1 98.62 99 TRP A CA 1
ATOM 770 C C . TRP A 1 99 ? -8.758 -1.944 4.152 1 98.62 99 TRP A C 1
ATOM 772 O O . TRP A 1 99 ? -8.438 -1.738 2.979 1 98.62 99 TRP A O 1
ATOM 782 N N . PRO A 1 100 ? -9.914 -1.48 4.711 1 98.81 100 PRO A N 1
ATOM 783 C CA . PRO A 1 100 ? -10.602 -0.448 3.936 1 98.81 100 PRO A CA 1
ATOM 784 C C . PRO A 1 100 ? -9.688 0.711 3.547 1 98.81 100 PRO A C 1
ATOM 786 O O . PRO A 1 100 ? -8.82 1.108 4.328 1 98.81 100 PRO A O 1
ATOM 789 N N . PHE A 1 101 ? -9.883 1.222 2.344 1 98.81 101 PHE A N 1
ATOM 790 C CA . PHE A 1 101 ? -8.898 2.152 1.806 1 98.81 101 PHE A CA 1
ATOM 791 C C . PHE A 1 101 ? -9.57 3.197 0.92 1 98.81 101 PHE A C 1
ATOM 793 O O . PHE A 1 101 ? -10.633 2.947 0.355 1 98.81 101 PHE A O 1
ATOM 800 N N . LYS A 1 102 ? -9.039 4.312 0.868 1 98 102 LYS A N 1
ATOM 801 C CA . LYS A 1 102 ? -9.445 5.367 -0.06 1 98 102 LYS A CA 1
ATOM 802 C C . LYS A 1 102 ? -8.234 6.008 -0.728 1 98 102 LYS A C 1
ATOM 804 O O . LYS A 1 102 ? -7.453 6.703 -0.074 1 98 102 LYS A O 1
ATOM 809 N N . SER A 1 103 ? -8.094 5.742 -2.045 1 97.81 103 SER A N 1
ATOM 810 C CA . SER A 1 103 ? -7.043 6.398 -2.814 1 97.81 103 SER A CA 1
ATOM 811 C C . SER A 1 103 ? -7.293 7.902 -2.918 1 97.81 103 SER A C 1
ATOM 813 O O . SER A 1 103 ? -8.438 8.344 -2.947 1 97.81 103 SER A O 1
ATOM 815 N N . LYS A 1 104 ? -6.18 8.656 -2.959 1 95.06 104 LYS A N 1
ATOM 816 C CA . LYS A 1 104 ? -6.281 10.109 -3.076 1 95.06 104 LYS A CA 1
ATOM 817 C C . LYS A 1 104 ? -5.738 10.594 -4.418 1 95.06 104 LYS A C 1
ATOM 819 O O . LYS A 1 104 ? -4.891 9.938 -5.023 1 95.06 104 LYS A O 1
ATOM 824 N N . MET B 1 1 ? 28.047 11.344 -7.543 1 38.62 1 MET B N 1
ATOM 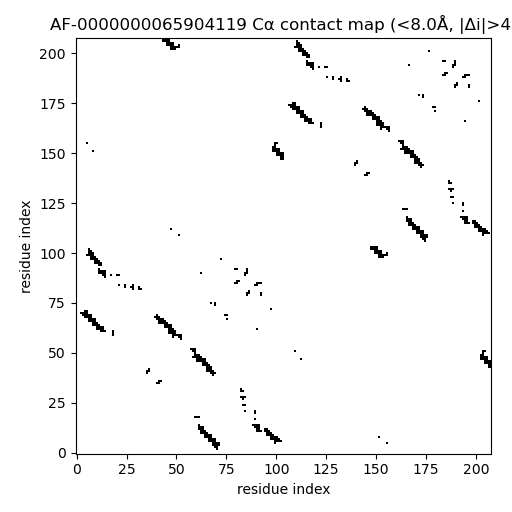825 C CA . MET B 1 1 ? 27.234 10.492 -8.406 1 38.62 1 MET B CA 1
ATOM 826 C C . MET B 1 1 ? 25.766 10.617 -8.055 1 38.62 1 MET B C 1
ATOM 828 O O . MET B 1 1 ? 25.406 10.789 -6.891 1 38.62 1 M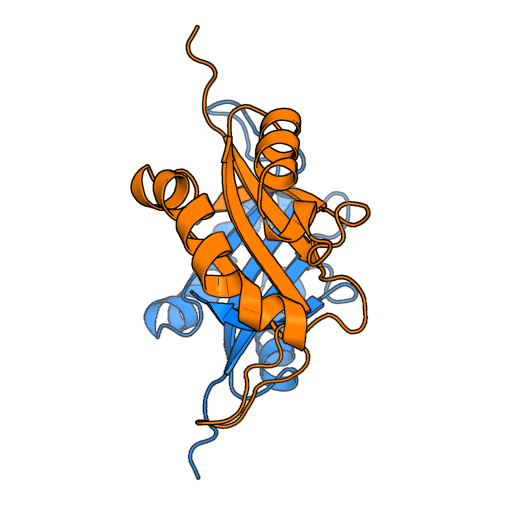ET B O 1
ATOM 832 N N . ALA B 1 2 ? 24.891 11.055 -8.82 1 48.78 2 ALA B N 1
ATOM 833 C CA . ALA B 1 2 ? 23.531 11.43 -8.453 1 48.78 2 ALA B CA 1
ATOM 834 C C . ALA B 1 2 ? 22.812 10.273 -7.75 1 48.78 2 ALA B C 1
ATOM 836 O O . ALA B 1 2 ? 22.734 9.164 -8.281 1 48.78 2 ALA B O 1
ATOM 837 N N . THR B 1 3 ? 22.719 10.344 -6.461 1 71.62 3 THR B N 1
ATOM 838 C CA . THR B 1 3 ? 22.109 9.242 -5.719 1 71.62 3 THR B CA 1
ATOM 839 C C . THR B 1 3 ? 20.781 8.836 -6.34 1 71.62 3 THR B C 1
ATOM 841 O O . THR B 1 3 ? 19.953 9.695 -6.68 1 71.62 3 THR B O 1
ATOM 844 N N . GLU B 1 4 ? 20.641 7.695 -6.887 1 88.62 4 GLU B N 1
ATOM 845 C CA . GLU B 1 4 ? 19.5 7.125 -7.598 1 88.62 4 GLU B CA 1
ATOM 846 C C . GLU B 1 4 ? 18.297 6.984 -6.676 1 88.62 4 GLU B C 1
ATOM 848 O O . GLU B 1 4 ? 18.422 6.527 -5.539 1 88.62 4 GLU B O 1
ATOM 853 N N . LEU B 1 5 ? 17.156 7.598 -7.148 1 96.62 5 LEU B N 1
ATOM 854 C CA . LEU B 1 5 ? 15.922 7.445 -6.395 1 96.62 5 LEU B CA 1
ATOM 855 C C . LEU B 1 5 ? 15.398 6.016 -6.484 1 96.62 5 LEU B C 1
ATOM 857 O O . LEU B 1 5 ? 15.422 5.414 -7.559 1 96.62 5 LEU B O 1
ATOM 861 N N . LYS B 1 6 ? 15.094 5.523 -5.293 1 97.94 6 LYS B N 1
ATOM 862 C CA . LYS B 1 6 ? 14.477 4.203 -5.199 1 97.94 6 LYS B CA 1
ATOM 863 C C . LYS B 1 6 ? 13.031 4.309 -4.707 1 97.94 6 LYS B C 1
ATOM 865 O O . LYS B 1 6 ? 12.672 5.27 -4.023 1 97.94 6 LYS B O 1
ATOM 870 N N . GLU B 1 7 ? 12.281 3.344 -5.07 1 98.56 7 GLU B N 1
ATOM 871 C CA . GLU B 1 7 ? 10.867 3.348 -4.719 1 98.56 7 GLU B CA 1
ATOM 872 C C . GLU B 1 7 ? 10.617 2.592 -3.418 1 98.56 7 GLU B C 1
ATOM 874 O O . GLU B 1 7 ? 11.141 1.496 -3.219 1 98.56 7 GLU B O 1
ATOM 879 N N . TYR B 1 8 ? 9.766 3.164 -2.537 1 98.94 8 TYR B N 1
ATOM 880 C CA . TYR B 1 8 ? 9.43 2.566 -1.249 1 98.94 8 TYR B CA 1
ATOM 881 C C . TYR B 1 8 ? 7.926 2.59 -1.016 1 98.94 8 TYR B C 1
ATOM 883 O O . TYR B 1 8 ? 7.234 3.512 -1.456 1 98.94 8 TYR B O 1
ATOM 891 N N . LEU B 1 9 ? 7.422 1.567 -0.372 1 98.94 9 LEU B N 1
ATOM 892 C CA . LEU B 1 9 ? 6.121 1.584 0.285 1 98.94 9 LEU B CA 1
ATOM 893 C C . LEU B 1 9 ? 6.238 2.105 1.714 1 98.94 9 LEU B C 1
ATOM 895 O O . LEU B 1 9 ? 7.062 1.616 2.49 1 98.94 9 LEU B O 1
ATOM 899 N N . VAL B 1 10 ? 5.434 3.092 1.989 1 98.94 10 VAL B N 1
ATOM 900 C CA . VAL B 1 10 ? 5.418 3.68 3.324 1 98.94 10 VAL B CA 1
ATOM 901 C C . VAL B 1 10 ? 4.016 3.576 3.918 1 98.94 10 VAL B C 1
ATOM 903 O O . VAL B 1 10 ? 3.031 3.918 3.262 1 98.94 10 VAL B O 1
ATOM 906 N N . ILE B 1 11 ? 3.93 3.055 5.125 1 98.88 11 ILE B N 1
ATOM 907 C CA . ILE B 1 11 ? 2.676 2.973 5.867 1 98.88 11 ILE B CA 1
ATOM 908 C C . ILE B 1 11 ? 2.844 3.627 7.238 1 98.88 11 ILE B C 1
ATOM 910 O O . ILE B 1 11 ? 3.803 3.338 7.957 1 98.88 11 ILE B O 1
ATOM 914 N N . ILE B 1 12 ? 1.922 4.477 7.539 1 98.88 12 ILE B N 1
ATOM 915 C CA . ILE B 1 12 ? 1.997 5.16 8.828 1 98.88 12 ILE B CA 1
ATOM 916 C C . ILE B 1 12 ? 0.599 5.289 9.422 1 98.88 12 ILE B C 1
ATOM 918 O O . ILE B 1 12 ? -0.256 5.992 8.875 1 98.88 12 ILE B O 1
ATOM 922 N N . PRO B 1 13 ? 0.362 4.582 10.562 1 98.88 13 PRO B N 1
ATOM 923 C CA . PRO B 1 13 ? -0.938 4.73 11.227 1 98.88 13 PRO B CA 1
ATOM 924 C C . PRO B 1 13 ? -1.093 6.074 11.93 1 98.88 13 PRO B C 1
ATOM 926 O O . PRO B 1 13 ? -0.098 6.75 12.203 1 98.88 13 PRO B O 1
ATOM 929 N N . ASP B 1 14 ? -2.314 6.406 12.125 1 98.94 14 ASP B N 1
ATOM 930 C CA . ASP B 1 14 ? -2.613 7.559 12.969 1 98.94 14 ASP B CA 1
ATOM 931 C C . ASP B 1 14 ? -2.494 7.199 14.445 1 98.94 14 ASP B C 1
ATOM 933 O O . ASP B 1 14 ? -2.646 6.035 14.82 1 98.94 14 ASP B O 1
ATOM 937 N N . LEU B 1 15 ? -2.213 8.227 15.297 1 98.88 15 LEU B N 1
ATOM 938 C CA . LEU B 1 15 ? -2.369 8.086 16.734 1 98.88 15 LEU B CA 1
ATOM 939 C C . LEU B 1 15 ? -3.832 7.859 17.109 1 98.88 15 LEU B C 1
ATOM 941 O O . LEU B 1 15 ? -4.727 8.117 16.297 1 98.88 15 LEU B O 1
ATOM 945 N N . PRO B 1 16 ? -4.047 7.277 18.312 1 98.31 16 PRO B N 1
ATOM 946 C CA . PRO B 1 16 ? -5.438 7.055 18.719 1 98.31 16 PRO B CA 1
ATOM 947 C C . PRO B 1 16 ? -6.223 8.359 18.875 1 98.31 16 PRO B C 1
ATOM 949 O O . PRO B 1 16 ? -5.664 9.367 19.297 1 98.31 16 PRO B O 1
ATOM 952 N N . ASP B 1 17 ? -7.527 8.375 18.453 1 98.06 17 ASP B N 1
ATOM 953 C CA . ASP B 1 17 ? -8.531 9.398 18.734 1 98.06 17 ASP B CA 1
ATOM 954 C C . ASP B 1 17 ? -8.125 10.742 18.141 1 98.06 17 ASP B C 1
ATOM 956 O O . ASP B 1 17 ? -8.289 11.781 18.781 1 98.06 17 ASP B O 1
ATOM 960 N N . VAL B 1 18 ? -7.609 10.742 16.875 1 98.69 18 VAL B N 1
ATOM 961 C CA . VAL B 1 18 ? -7.121 11.992 16.297 1 98.69 18 VAL B CA 1
ATOM 962 C C . VAL B 1 18 ? -7.914 12.328 15.039 1 98.69 18 VAL B C 1
ATOM 964 O O . VAL B 1 18 ? -7.5 13.172 14.242 1 98.69 18 VAL B O 1
ATOM 967 N N . LEU B 1 19 ? -9.023 11.695 14.797 1 98.44 19 LEU B N 1
ATOM 968 C CA . LEU B 1 19 ? -9.75 11.867 13.547 1 98.44 19 LEU B CA 1
ATOM 969 C C . LEU B 1 19 ? -10.125 13.328 13.328 1 98.44 19 LEU B C 1
ATOM 971 O O . LEU B 1 19 ? -9.945 13.867 12.234 1 98.44 19 LEU B O 1
ATOM 975 N N . ALA B 1 20 ? -10.703 14 14.328 1 98.31 20 ALA B N 1
ATOM 976 C CA . ALA B 1 20 ? -11.086 15.406 14.211 1 98.31 20 ALA B CA 1
ATOM 977 C C . ALA B 1 20 ? -9.875 16.281 13.883 1 98.31 20 ALA B C 1
ATOM 979 O O . ALA B 1 20 ? -9.953 17.141 13.016 1 98.31 20 ALA B O 1
ATOM 980 N N . LYS B 1 21 ? -8.781 16.094 14.617 1 98.69 21 LYS B N 1
ATOM 981 C CA . LYS B 1 21 ? -7.551 16.844 14.359 1 98.69 21 LYS B CA 1
ATOM 982 C C . LYS B 1 21 ? -7.047 16.594 12.938 1 98.69 21 LYS B C 1
ATOM 984 O O . LYS B 1 21 ? -6.605 17.516 12.258 1 98.69 21 LYS B O 1
ATOM 989 N N . ARG B 1 22 ? -7.066 15.336 12.453 1 98.75 22 ARG B N 1
ATOM 990 C CA . ARG B 1 22 ? -6.68 14.984 11.086 1 98.75 22 ARG B CA 1
ATOM 991 C C . ARG B 1 22 ? -7.469 15.805 10.07 1 98.75 22 ARG B C 1
ATOM 993 O O . ARG B 1 22 ? -6.891 16.344 9.125 1 98.75 22 ARG B O 1
ATOM 1000 N N . GLN B 1 23 ? -8.727 15.898 10.258 1 97.94 23 GLN B N 1
ATOM 1001 C CA . GLN B 1 23 ? -9.578 16.594 9.305 1 97.94 23 GLN B CA 1
ATOM 1002 C C . GLN B 1 23 ? -9.219 18.078 9.227 1 97.94 23 GLN B C 1
ATOM 1004 O O . GLN B 1 23 ? -9.188 18.656 8.141 1 97.94 23 GLN B O 1
ATOM 1009 N N . VAL B 1 24 ? -8.93 18.641 10.352 1 98.19 24 VAL B N 1
ATOM 1010 C CA . VAL B 1 24 ? -8.586 20.062 10.422 1 98.19 24 VAL B CA 1
ATOM 1011 C C . VAL B 1 24 ? -7.262 20.312 9.703 1 98.19 24 VAL B C 1
ATOM 1013 O O . VAL B 1 24 ? -7.074 21.359 9.07 1 98.19 24 VAL B O 1
ATOM 1016 N N . LEU B 1 25 ? -6.379 19.359 9.703 1 98.69 25 LEU B N 1
ATOM 1017 C CA . LEU B 1 25 ? -5.016 19.562 9.227 1 98.69 25 LEU B CA 1
ATOM 1018 C C . LEU B 1 25 ? -4.84 19 7.82 1 98.69 25 LEU B C 1
ATOM 1020 O O . LEU B 1 25 ? -3.74 19.031 7.266 1 98.69 25 LEU B O 1
ATOM 1024 N N . LEU B 1 26 ? -5.93 18.516 7.203 1 98 26 LEU B N 1
ATOM 1025 C CA . LEU B 1 26 ? -5.828 17.859 5.902 1 98 26 LEU B CA 1
ATOM 1026 C C . LEU B 1 26 ? -5.309 18.828 4.848 1 98 26 LEU B C 1
ATOM 1028 O O . LEU B 1 26 ? -4.426 18.484 4.059 1 98 26 LEU B O 1
ATOM 1032 N N . LYS B 1 27 ? -5.855 20 4.855 1 97.81 27 LYS B N 1
ATOM 1033 C CA . LYS B 1 27 ? -5.449 20.969 3.848 1 97.81 27 LYS B CA 1
ATOM 1034 C C . LYS B 1 27 ? -3.969 21.328 3.984 1 97.81 27 LYS B C 1
ATOM 1036 O O . LYS B 1 27 ? -3.205 21.203 3.023 1 97.81 27 LYS B O 1
ATOM 1041 N N . PRO B 1 28 ? -3.461 21.75 5.141 1 98.25 28 PRO B N 1
ATOM 1042 C CA . PRO B 1 28 ? -2.023 22.016 5.25 1 98.25 28 PRO B CA 1
ATOM 1043 C C . PRO B 1 28 ? -1.178 20.766 4.965 1 98.25 28 PRO B C 1
ATOM 1045 O O . PRO B 1 28 ? -0.075 20.875 4.422 1 98.25 28 PRO B O 1
ATOM 1048 N N . HIS B 1 29 ? -1.59 19.594 5.34 1 98.56 29 HIS B N 1
ATOM 1049 C CA . HIS B 1 29 ? -0.905 18.344 5.004 1 98.56 29 HIS B CA 1
ATOM 1050 C C . HIS B 1 29 ? -0.76 18.188 3.494 1 98.56 29 HIS B C 1
ATOM 1052 O O . HIS B 1 29 ? 0.331 17.906 2.998 1 98.56 29 HIS B O 1
ATOM 1058 N N . ASN B 1 30 ? -1.828 18.359 2.795 1 97.81 30 ASN B N 1
ATOM 1059 C CA . ASN B 1 30 ? -1.803 18.25 1.341 1 97.81 30 ASN B CA 1
ATOM 1060 C C . ASN B 1 30 ? -0.884 19.297 0.716 1 97.81 30 ASN B C 1
ATOM 1062 O O . ASN B 1 30 ? -0.191 19.016 -0.263 1 97.81 30 ASN B O 1
ATOM 1066 N N . GLN B 1 31 ? -0.933 20.484 1.268 1 97.38 31 GLN B N 1
ATOM 1067 C CA . GLN B 1 31 ? -0.042 21.531 0.792 1 97.38 31 GLN B CA 1
ATOM 1068 C C . GLN B 1 31 ? 1.421 21.156 0.996 1 97.38 31 GLN B C 1
ATOM 1070 O O . GLN B 1 31 ? 2.262 21.406 0.13 1 97.38 31 GLN B O 1
ATOM 1075 N N . ASP B 1 32 ? 1.725 20.562 2.133 1 95.75 32 ASP B N 1
ATOM 1076 C CA . ASP B 1 32 ? 3.076 20.094 2.422 1 95.75 32 ASP B CA 1
ATOM 1077 C C . ASP B 1 32 ? 3.502 19 1.442 1 95.75 32 ASP B C 1
ATOM 1079 O O . ASP B 1 32 ? 4.668 18.938 1.045 1 95.75 32 ASP B O 1
ATOM 1083 N N . ALA B 1 33 ? 2.59 18.188 1.039 1 97 33 ALA B N 1
ATOM 1084 C CA . ALA B 1 33 ? 2.887 17.031 0.198 1 97 33 ALA B CA 1
ATOM 1085 C C . ALA B 1 33 ? 2.902 17.422 -1.278 1 97 33 ALA B C 1
ATOM 1087 O O . ALA B 1 33 ? 3.459 16.703 -2.109 1 97 33 ALA B O 1
ATOM 1088 N N . ALA B 1 34 ? 2.318 18.531 -1.631 1 97.56 34 ALA B N 1
ATOM 1089 C CA . ALA B 1 34 ? 2.039 18.922 -3.01 1 97.56 34 ALA B CA 1
ATOM 1090 C C . ALA B 1 34 ? 3.318 18.953 -3.842 1 97.56 34 ALA B C 1
ATOM 1092 O O . ALA B 1 34 ? 3.354 18.438 -4.957 1 97.56 34 ALA B 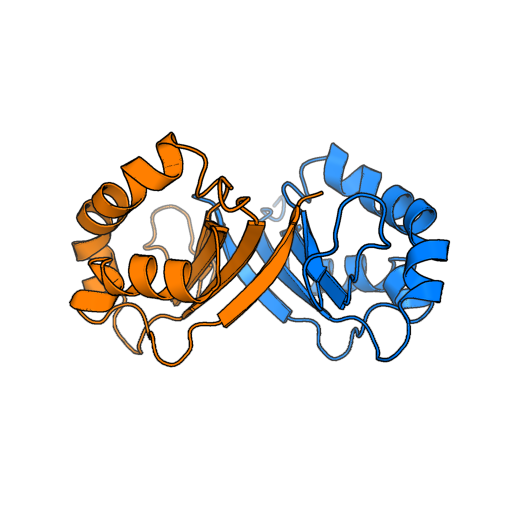O 1
ATOM 1093 N N . PRO B 1 35 ? 4.426 19.547 -3.352 1 97.81 35 PRO B N 1
ATOM 1094 C CA . PRO B 1 35 ? 5.641 19.562 -4.168 1 97.81 35 PRO B CA 1
ATOM 1095 C C . PRO B 1 35 ? 6.164 18.172 -4.488 1 97.81 35 PRO B C 1
ATOM 1097 O O . PRO B 1 35 ? 6.707 17.938 -5.57 1 97.81 35 PRO B O 1
ATOM 1100 N N . LEU B 1 36 ? 6.051 17.25 -3.553 1 98 36 LEU B N 1
ATOM 1101 C CA . LEU B 1 36 ? 6.504 15.883 -3.758 1 98 36 LEU B CA 1
ATOM 1102 C C . LEU B 1 36 ? 5.652 15.172 -4.805 1 98 36 LEU B C 1
ATOM 1104 O O . LEU B 1 36 ? 6.176 14.453 -5.656 1 98 36 LEU B O 1
ATOM 1108 N N . VAL B 1 37 ? 4.355 15.398 -4.73 1 98 37 VAL B N 1
ATOM 1109 C CA . VAL B 1 37 ? 3.426 14.797 -5.68 1 98 37 VAL B CA 1
ATOM 1110 C C . VAL B 1 37 ? 3.68 15.359 -7.078 1 98 37 VAL B C 1
ATOM 1112 O O . VAL B 1 37 ? 3.801 14.609 -8.047 1 98 37 VAL B O 1
ATOM 1115 N N . LYS B 1 38 ? 3.846 16.641 -7.18 1 98.06 38 LYS B N 1
ATOM 1116 C CA . LYS B 1 38 ? 4.059 17.312 -8.461 1 98.06 38 LYS B CA 1
ATOM 1117 C C . LYS B 1 38 ? 5.375 16.875 -9.094 1 98.06 38 LYS B C 1
ATOM 1119 O O . LYS B 1 38 ? 5.465 16.734 -10.312 1 98.06 38 LYS B O 1
ATOM 1124 N N . ALA B 1 39 ? 6.332 16.625 -8.289 1 97.81 39 ALA B N 1
ATOM 1125 C CA . ALA B 1 39 ? 7.652 16.234 -8.773 1 97.81 39 ALA B CA 1
ATOM 1126 C C . ALA B 1 39 ? 7.684 14.758 -9.133 1 97.81 39 ALA B C 1
ATOM 1128 O O . ALA B 1 39 ? 8.711 14.25 -9.594 1 97.81 39 ALA B O 1
ATOM 1129 N N . GLY B 1 40 ? 6.617 14.055 -8.82 1 97.75 40 GLY B N 1
ATOM 1130 C CA . GLY B 1 40 ? 6.566 12.633 -9.117 1 97.75 40 GLY B CA 1
ATOM 1131 C C . GLY B 1 40 ? 7.242 11.773 -8.062 1 97.75 40 GLY B C 1
ATOM 1132 O O . GLY B 1 40 ? 7.461 10.578 -8.266 1 97.75 40 GLY B O 1
ATOM 1133 N N . ARG B 1 41 ? 7.605 12.305 -6.961 1 98.19 41 ARG B N 1
ATOM 1134 C CA . ARG B 1 41 ? 8.266 11.602 -5.867 1 98.19 41 ARG B CA 1
ATOM 1135 C C . ARG B 1 41 ? 7.266 10.773 -5.066 1 98.19 41 ARG B C 1
ATOM 1137 O O . ARG B 1 41 ? 7.645 9.82 -4.387 1 98.19 41 ARG B O 1
ATOM 1144 N N . VAL B 1 42 ? 6.07 11.195 -5.078 1 98.5 42 VAL B N 1
ATOM 1145 C CA . VAL B 1 42 ? 4.969 10.438 -4.492 1 98.5 42 VAL B CA 1
ATOM 1146 C C . VAL B 1 42 ? 3.934 10.109 -5.566 1 98.5 42 VAL B C 1
ATOM 1148 O O . VAL B 1 42 ? 2.912 10.797 -5.676 1 98.5 42 VAL B O 1
ATOM 1151 N N . PRO B 1 43 ? 4.133 9.086 -6.262 1 98.25 43 PRO B N 1
ATOM 1152 C CA . PRO B 1 43 ? 3.27 8.766 -7.402 1 98.25 43 PRO B CA 1
ATOM 1153 C C . PRO B 1 43 ? 1.93 8.172 -6.977 1 98.25 43 PRO B C 1
ATOM 1155 O O . PRO B 1 43 ? 1.003 8.086 -7.789 1 98.25 43 PRO B O 1
ATOM 1158 N N . PHE B 1 44 ? 1.765 7.754 -5.777 1 98.44 44 PHE B N 1
ATOM 1159 C CA . PHE B 1 44 ? 0.527 7.172 -5.27 1 98.44 44 PHE B CA 1
ATOM 1160 C C . PHE B 1 44 ? 0.41 7.375 -3.764 1 98.44 44 PHE B C 1
ATOM 1162 O O . PHE B 1 44 ? 1.388 7.203 -3.031 1 98.44 44 PHE B O 1
ATOM 1169 N N . PHE B 1 45 ? -0.787 7.695 -3.332 1 98.69 45 PHE B N 1
ATOM 1170 C CA . PHE B 1 45 ? -1.051 7.73 -1.898 1 98.69 45 PHE B CA 1
ATOM 1171 C C . PHE B 1 45 ? -2.545 7.629 -1.621 1 98.69 45 PHE B C 1
ATOM 1173 O O . PHE B 1 45 ? -3.363 7.801 -2.525 1 98.69 45 PHE B O 1
ATOM 1180 N N . GLY B 1 46 ? -2.865 7.258 -0.4 1 98.56 46 GLY B N 1
ATOM 1181 C CA . GLY B 1 46 ? -4.223 7.16 0.11 1 98.56 46 GLY B CA 1
ATOM 1182 C C . GLY B 1 46 ? -4.281 6.941 1.609 1 98.56 46 GLY B C 1
ATOM 1183 O O . GLY B 1 46 ? -3.268 7.051 2.299 1 98.56 46 GLY B O 1
ATOM 1184 N N . SER B 1 47 ? -5.465 6.711 2.061 1 98.75 47 SER B N 1
ATOM 1185 C CA . SER B 1 47 ? -5.688 6.551 3.494 1 98.75 47 SER B CA 1
ATOM 1186 C C . SER B 1 47 ? -6.297 5.188 3.811 1 98.75 47 SER B C 1
ATOM 1188 O O . SER B 1 47 ? -7.203 4.73 3.111 1 98.75 47 SER B O 1
ATOM 1190 N N . THR B 1 48 ? -5.75 4.535 4.832 1 98.81 48 THR B N 1
ATOM 1191 C CA . THR B 1 48 ? -6.492 3.439 5.441 1 98.81 48 THR B CA 1
ATOM 1192 C C . THR B 1 48 ? -7.676 3.971 6.25 1 98.81 48 THR B C 1
ATOM 1194 O O . THR B 1 48 ? -7.633 5.09 6.758 1 98.81 48 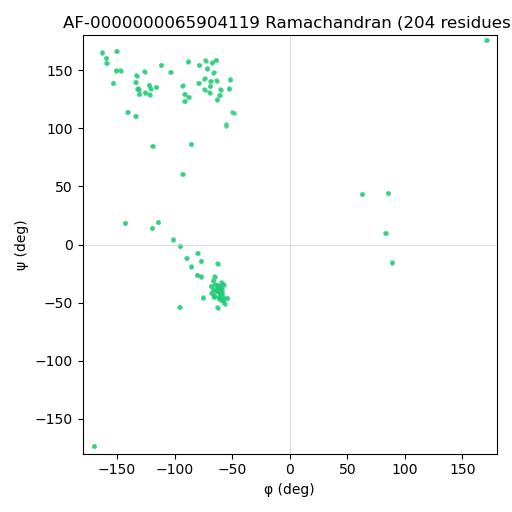THR B O 1
ATOM 1197 N N . LEU B 1 49 ? -8.719 3.152 6.359 1 98.69 49 LEU B N 1
ATOM 1198 C CA . LEU B 1 49 ? -9.953 3.551 7.023 1 98.69 49 LEU B CA 1
ATOM 1199 C C . LEU B 1 49 ? -10.336 2.549 8.109 1 98.69 49 LEU B C 1
ATOM 1201 O O . LEU B 1 49 ? -10.102 1.348 7.957 1 98.69 49 LEU B O 1
ATOM 1205 N N . ALA B 1 50 ? -10.977 3.018 9.148 1 98.19 50 ALA B N 1
ATOM 1206 C CA . ALA B 1 50 ? -11.578 2.113 10.125 1 98.19 50 ALA B CA 1
ATOM 1207 C C . ALA B 1 50 ? -12.734 1.327 9.508 1 98.19 50 ALA B C 1
ATOM 1209 O O . ALA B 1 50 ? -12.953 0.164 9.852 1 98.19 50 ALA B O 1
ATOM 1210 N N . HIS B 1 51 ? -13.469 1.895 8.734 1 97.75 51 HIS B N 1
ATOM 1211 C CA . HIS B 1 51 ? -14.555 1.326 7.949 1 97.75 51 HIS B CA 1
ATOM 1212 C C . HIS B 1 51 ? -14.891 2.215 6.758 1 97.75 51 HIS B C 1
ATOM 1214 O O . HIS B 1 51 ? -14.539 3.396 6.738 1 97.75 51 HIS B O 1
ATOM 1220 N N . HIS B 1 52 ? -15.492 1.606 5.691 1 97.62 52 HIS B N 1
ATOM 1221 C CA . HIS B 1 52 ? -16.016 2.416 4.598 1 97.62 52 HIS B CA 1
ATOM 1222 C C . HIS B 1 52 ? -17.234 3.223 5.047 1 97.62 52 HIS B C 1
ATOM 1224 O O . HIS B 1 52 ? -18.094 2.707 5.762 1 97.62 52 HIS B O 1
ATOM 1230 N N . SER B 1 53 ? -17.234 4.422 4.641 1 94.62 53 SER B N 1
ATOM 1231 C CA . SER B 1 53 ? -18.344 5.301 5.008 1 94.62 53 SER B CA 1
ATOM 1232 C C . SER B 1 53 ? -19.297 5.496 3.84 1 94.62 53 SER B C 1
ATOM 1234 O O . SER B 1 53 ? -18.891 5.453 2.678 1 94.62 53 SER B O 1
ATOM 1236 N N . ALA B 1 54 ? -20.516 5.668 4.25 1 90.38 54 ALA B N 1
ATOM 1237 C CA . ALA B 1 54 ? -21.516 5.98 3.236 1 90.38 54 ALA B CA 1
ATOM 1238 C C . ALA B 1 54 ? -21.281 7.355 2.623 1 90.38 54 ALA B C 1
ATOM 1240 O O . ALA B 1 54 ? -20.547 8.172 3.195 1 90.38 54 ALA B O 1
ATOM 1241 N N . GLU B 1 55 ? -21.781 7.516 1.446 1 87.12 55 GLU B N 1
ATOM 1242 C CA . GLU B 1 55 ? -21.656 8.812 0.795 1 87.12 55 GLU B CA 1
ATOM 1243 C C . GLU B 1 55 ? -22.172 9.938 1.696 1 87.12 55 GLU B C 1
ATOM 1245 O O . GLU B 1 55 ? -23.219 9.797 2.336 1 87.12 55 GLU B O 1
ATOM 1250 N N . GLY B 1 56 ? -21.391 10.961 1.747 1 90 56 GLY B N 1
ATOM 1251 C CA . GLY B 1 56 ? -21.797 12.117 2.531 1 90 56 GLY B CA 1
ATOM 1252 C C . GLY B 1 56 ? -21.359 12.039 3.98 1 90 56 GLY B C 1
ATOM 1253 O O . GLY B 1 56 ? -21.453 13.023 4.715 1 90 56 GLY B O 1
ATOM 1254 N N . GLN B 1 57 ? -21 10.906 4.371 1 94.31 57 GLN B N 1
ATOM 1255 C CA . GLN B 1 57 ? -20.516 10.75 5.742 1 94.31 57 GLN B CA 1
ATOM 1256 C C . GLN B 1 57 ? -19.016 11.008 5.832 1 94.31 57 GLN B C 1
ATOM 1258 O O . GLN B 1 57 ? -18.297 10.891 4.836 1 94.31 57 GLN B O 1
ATOM 1263 N N . GLN B 1 58 ? -18.656 11.336 7.051 1 94.19 58 GLN B N 1
ATOM 1264 C CA . GLN B 1 58 ? -17.234 11.562 7.309 1 94.19 58 GLN B CA 1
ATOM 1265 C C . GLN B 1 58 ? -16.422 10.305 7.023 1 94.19 58 GLN B C 1
ATOM 1267 O O . GLN B 1 58 ? -16.781 9.211 7.453 1 94.19 58 GLN B O 1
ATOM 1272 N N . VAL B 1 59 ? -15.359 10.539 6.332 1 96.44 59 VAL B N 1
ATOM 1273 C CA . VAL B 1 59 ? -14.469 9.414 6.039 1 96.44 59 VAL B CA 1
ATOM 1274 C C . VAL B 1 59 ? -13.695 9.031 7.293 1 96.44 59 VAL B C 1
ATOM 1276 O O . VAL B 1 59 ? -13.125 9.891 7.965 1 96.44 59 VAL B O 1
ATOM 1279 N N . ALA B 1 60 ? -13.609 7.77 7.625 1 97.81 60 ALA B N 1
ATOM 1280 C CA . ALA B 1 60 ? -13.031 7.285 8.883 1 97.81 60 ALA B CA 1
ATOM 1281 C C . ALA B 1 60 ? -11.555 6.941 8.711 1 97.81 60 ALA B C 1
ATOM 1283 O O . ALA B 1 60 ? -11.148 5.805 8.969 1 97.81 60 ALA B O 1
ATOM 1284 N N . GLU B 1 61 ? -10.805 7.898 8.359 1 98.62 61 GLU B N 1
ATOM 1285 C CA . GLU B 1 61 ? -9.383 7.68 8.117 1 98.62 61 GLU B CA 1
ATOM 1286 C C . GLU B 1 61 ? -8.641 7.363 9.406 1 98.62 61 GLU B C 1
ATOM 1288 O O . GLU B 1 61 ? -8.922 7.949 10.453 1 98.62 61 GLU B O 1
ATOM 1293 N N . ASN B 1 62 ? -7.684 6.43 9.32 1 98.75 62 ASN B N 1
ATOM 1294 C CA . ASN B 1 62 ? -6.914 6.078 10.508 1 98.75 62 ASN B CA 1
ATOM 1295 C C . ASN B 1 62 ? -5.457 5.789 10.164 1 98.75 62 ASN B C 1
ATOM 1297 O O . ASN B 1 62 ? -4.754 5.141 10.945 1 98.75 62 ASN B O 1
ATOM 1301 N N . GLY B 1 63 ? -4.922 6.215 9.008 1 98.81 63 GLY B N 1
ATOM 1302 C CA . GLY B 1 63 ? -3.547 6.051 8.57 1 98.81 63 GLY B CA 1
ATOM 1303 C C . GLY B 1 63 ? -3.328 6.445 7.121 1 98.81 63 GLY B C 1
ATOM 1304 O O . GLY B 1 63 ? -4.262 6.879 6.441 1 98.81 63 GLY B O 1
ATOM 1305 N N . THR B 1 64 ? -2.145 6.406 6.699 1 98.88 64 THR B N 1
ATOM 1306 C CA . THR B 1 64 ? -1.762 6.793 5.348 1 98.88 64 THR B CA 1
ATOM 1307 C C . THR B 1 64 ? -0.826 5.754 4.734 1 98.88 64 THR B C 1
ATOM 1309 O O . THR B 1 64 ? 0.018 5.184 5.43 1 98.88 64 THR B O 1
ATOM 1312 N N . VAL B 1 65 ? -1.006 5.488 3.566 1 98.81 65 VAL B N 1
ATOM 1313 C CA . VAL B 1 65 ? -0.13 4.664 2.74 1 98.81 65 VAL B CA 1
ATOM 1314 C C . VAL B 1 65 ? 0.336 5.465 1.525 1 98.81 65 VAL B C 1
ATOM 1316 O O . VAL B 1 65 ? -0.457 6.168 0.897 1 98.81 65 VAL B O 1
ATOM 1319 N N . MET B 1 66 ? 1.615 5.355 1.202 1 98.81 66 MET B N 1
ATOM 1320 C CA . MET B 1 66 ? 2.113 6.047 0.016 1 98.81 66 MET B CA 1
ATOM 1321 C C . MET B 1 66 ? 3.293 5.297 -0.593 1 98.81 66 MET B C 1
ATOM 1323 O O . MET B 1 66 ? 4.012 4.586 0.11 1 98.81 66 MET B O 1
ATOM 1327 N N . ILE B 1 67 ? 3.4 5.438 -1.871 1 98.88 67 ILE B N 1
ATOM 1328 C CA . ILE B 1 67 ? 4.645 5.125 -2.562 1 98.88 67 ILE B CA 1
ATOM 1329 C C . ILE B 1 67 ? 5.512 6.379 -2.654 1 98.88 67 ILE B C 1
ATOM 1331 O O . ILE B 1 67 ? 5.035 7.445 -3.053 1 98.88 67 ILE B O 1
ATOM 1335 N N . ILE B 1 68 ? 6.738 6.254 -2.252 1 98.88 68 ILE B N 1
ATOM 1336 C CA . ILE B 1 68 ? 7.633 7.406 -2.295 1 98.88 68 ILE B CA 1
ATOM 1337 C C . ILE B 1 68 ? 8.945 7.012 -2.963 1 98.88 68 ILE B C 1
ATOM 1339 O O . ILE B 1 68 ? 9.477 5.926 -2.715 1 98.88 68 ILE B O 1
ATOM 1343 N N . LYS B 1 69 ? 9.375 7.828 -3.859 1 98.75 69 LYS B N 1
ATOM 1344 C CA . LYS B 1 69 ? 10.711 7.711 -4.426 1 98.75 69 LYS B CA 1
ATOM 1345 C C . LYS B 1 69 ? 11.719 8.547 -3.637 1 98.75 69 LYS B C 1
ATOM 1347 O O . LYS B 1 69 ? 11.516 9.75 -3.449 1 98.75 69 LYS B O 1
ATOM 1352 N N . ALA B 1 70 ? 12.773 7.93 -3.129 1 98.44 70 ALA B N 1
ATOM 1353 C CA . ALA B 1 70 ? 13.75 8.594 -2.268 1 98.44 70 ALA B CA 1
ATOM 1354 C C . ALA B 1 70 ? 15.133 7.957 -2.418 1 98.44 70 ALA B C 1
ATOM 1356 O O . ALA B 1 70 ? 15.266 6.867 -2.986 1 98.44 70 ALA B O 1
ATOM 1357 N N . GLU B 1 71 ? 16.125 8.641 -1.906 1 97.69 71 GLU B N 1
ATOM 1358 C CA . GLU B 1 71 ? 17.5 8.141 -1.983 1 97.69 71 GLU B CA 1
ATOM 1359 C C . GLU B 1 71 ? 17.766 7.102 -0.899 1 97.69 71 GLU B C 1
ATOM 1361 O O . GLU B 1 71 ? 18.688 6.281 -1.033 1 97.69 71 GLU B O 1
ATOM 1366 N N . SER B 1 72 ? 17.016 7.191 0.195 1 97.44 72 SER B N 1
ATOM 1367 C CA . SER B 1 72 ? 17.219 6.305 1.334 1 97.44 72 SER B CA 1
ATOM 1368 C C . SER B 1 72 ? 16.016 6.316 2.271 1 97.44 72 SER B C 1
ATOM 1370 O O . SER B 1 72 ? 15.148 7.18 2.16 1 97.44 72 SER B O 1
ATOM 1372 N N . GLU B 1 73 ? 16.016 5.32 3.127 1 98.06 73 GLU B N 1
ATOM 1373 C CA . GLU B 1 73 ? 15 5.305 4.168 1 98.06 73 GLU B CA 1
ATOM 1374 C C . GLU B 1 73 ? 15.133 6.512 5.094 1 98.06 73 GLU B C 1
ATOM 1376 O O . GLU B 1 73 ? 14.133 7.043 5.582 1 98.06 73 GLU B O 1
ATOM 1381 N N . GLU B 1 74 ? 16.391 6.922 5.367 1 98.25 74 GLU B N 1
ATOM 1382 C CA . GLU B 1 74 ? 16.609 8.078 6.227 1 98.25 74 GLU B CA 1
ATOM 1383 C C . GLU B 1 74 ? 16 9.344 5.621 1 98.25 74 GLU B C 1
ATOM 1385 O O . GLU B 1 74 ? 15.43 10.164 6.34 1 98.25 74 GLU B O 1
ATOM 1390 N N . GLU B 1 75 ? 16.109 9.539 4.305 1 98.44 75 GLU B N 1
ATOM 1391 C CA . GLU B 1 75 ? 15.461 10.68 3.65 1 98.44 75 GLU B CA 1
ATOM 1392 C C . GLU B 1 75 ? 13.953 10.656 3.861 1 98.44 75 GLU B C 1
ATOM 1394 O O . GLU B 1 75 ? 13.336 11.703 4.105 1 98.44 75 GLU B O 1
ATOM 1399 N N . ILE B 1 76 ? 13.352 9.477 3.777 1 98.75 76 ILE B N 1
ATOM 1400 C CA . ILE B 1 76 ? 11.914 9.32 3.961 1 98.75 76 ILE B CA 1
ATOM 1401 C C . ILE B 1 76 ? 11.523 9.758 5.371 1 98.75 76 ILE B C 1
ATOM 1403 O O . ILE B 1 76 ? 10.562 10.5 5.555 1 98.75 76 ILE B O 1
ATOM 1407 N N . LYS B 1 77 ? 12.305 9.273 6.297 1 98.75 77 LYS B N 1
ATOM 1408 C CA . LYS B 1 77 ? 12.031 9.648 7.684 1 98.75 77 LYS B CA 1
ATOM 1409 C C . LYS B 1 77 ? 12.102 11.156 7.871 1 98.75 77 LYS B C 1
ATOM 1411 O O . LYS B 1 77 ? 11.297 11.734 8.602 1 98.75 77 LYS B O 1
ATOM 1416 N N . GLU B 1 78 ? 13.031 11.789 7.215 1 98.5 78 GLU B N 1
ATOM 1417 C CA . GLU B 1 78 ? 13.156 13.242 7.297 1 98.5 78 GLU B CA 1
ATOM 1418 C C . GLU B 1 78 ? 11.945 13.93 6.676 1 98.5 78 GLU B C 1
ATOM 1420 O O . GLU B 1 78 ? 11.414 14.883 7.242 1 98.5 78 GLU B O 1
ATOM 1425 N N . ILE B 1 79 ? 11.516 13.461 5.555 1 98.38 79 ILE B N 1
ATOM 1426 C CA . ILE B 1 79 ? 10.352 14.016 4.875 1 98.38 79 ILE B CA 1
ATOM 1427 C C . ILE B 1 79 ? 9.125 13.883 5.773 1 98.38 79 ILE B C 1
ATOM 1429 O O . ILE B 1 79 ? 8.375 14.852 5.961 1 98.38 79 ILE B O 1
ATOM 1433 N N . ILE B 1 80 ? 8.922 12.703 6.379 1 98.5 80 ILE B N 1
ATOM 1434 C CA . ILE B 1 80 ? 7.754 12.406 7.195 1 98.5 80 ILE B CA 1
ATOM 1435 C C . ILE B 1 80 ? 7.793 13.242 8.477 1 98.5 80 ILE B C 1
ATOM 1437 O O . ILE B 1 80 ? 6.758 13.742 8.93 1 98.5 80 ILE B O 1
ATOM 1441 N N . ARG B 1 81 ? 8.992 13.469 9.031 1 98.38 81 ARG B N 1
ATOM 1442 C CA . ARG B 1 81 ? 9.148 14.258 10.258 1 98.38 81 ARG B CA 1
ATOM 1443 C C . ARG B 1 81 ? 8.734 15.703 10.031 1 98.38 81 ARG B C 1
ATOM 1445 O O . ARG B 1 81 ? 8.242 16.359 10.953 1 98.38 81 ARG B O 1
ATOM 1452 N N . LYS B 1 82 ? 8.844 16.172 8.852 1 98.06 82 LYS B N 1
ATOM 1453 C CA . LYS B 1 82 ? 8.609 17.578 8.547 1 98.06 82 LYS B CA 1
ATOM 1454 C C . LYS B 1 82 ? 7.141 17.828 8.211 1 98.06 82 LYS B C 1
ATOM 1456 O O . LYS B 1 82 ? 6.699 18.984 8.156 1 98.06 82 LYS B O 1
ATOM 1461 N N . ASP B 1 83 ? 6.375 16.797 8.016 1 98.56 83 ASP B N 1
ATOM 1462 C CA . ASP B 1 83 ? 4.965 16.938 7.66 1 98.56 83 ASP B CA 1
ATOM 1463 C C . ASP B 1 83 ? 4.141 17.375 8.867 1 98.56 83 ASP B C 1
ATOM 1465 O O . ASP B 1 83 ? 4.336 16.875 9.977 1 98.56 83 ASP B O 1
ATOM 1469 N N . ILE B 1 84 ? 3.164 18.219 8.625 1 98.88 84 ILE B N 1
ATOM 1470 C CA . ILE B 1 84 ? 2.33 18.797 9.672 1 98.88 84 ILE B CA 1
ATOM 1471 C C . ILE B 1 84 ? 1.626 17.672 10.438 1 98.88 84 ILE B C 1
ATOM 1473 O O . ILE B 1 84 ? 1.382 17.797 11.641 1 98.88 84 ILE B O 1
ATOM 1477 N N . PHE B 1 85 ? 1.238 16.5 9.836 1 98.94 85 PHE B N 1
ATOM 1478 C CA . PHE B 1 85 ? 0.608 15.375 10.5 1 98.94 85 PHE B CA 1
ATOM 1479 C C . PHE B 1 85 ? 1.524 14.805 11.578 1 98.94 85 PHE B C 1
ATOM 1481 O O . PHE B 1 85 ? 1.057 14.359 12.625 1 98.94 85 PHE B O 1
ATOM 1488 N N . THR B 1 86 ? 2.838 14.781 11.297 1 98.81 86 THR B N 1
ATOM 1489 C CA . THR B 1 86 ? 3.785 14.32 12.305 1 98.81 86 THR B CA 1
ATOM 1490 C C . THR B 1 86 ? 3.99 15.391 13.375 1 98.81 86 THR B C 1
ATOM 1492 O O . THR B 1 86 ? 3.928 15.102 14.57 1 98.81 86 THR B O 1
ATOM 1495 N N . ILE B 1 87 ? 4.168 16.609 12.977 1 98.75 87 ILE B N 1
ATOM 1496 C CA . ILE B 1 87 ? 4.488 17.734 13.852 1 98.75 87 ILE B CA 1
ATOM 1497 C C . ILE B 1 87 ? 3.365 17.922 14.875 1 98.75 87 ILE B C 1
ATOM 1499 O O . ILE B 1 87 ? 3.625 18.109 16.062 1 98.75 87 ILE B O 1
ATOM 1503 N N . GLU B 1 88 ? 2.152 17.812 14.414 1 98.75 88 GLU B N 1
ATOM 1504 C CA . GLU B 1 88 ? 1.012 18.125 15.273 1 98.75 88 GLU B CA 1
ATOM 1505 C C . GLU B 1 88 ? 0.452 16.875 15.93 1 98.75 88 GLU B C 1
ATOM 1507 O O . GLU B 1 88 ? -0.529 16.938 16.672 1 98.75 88 GLU B O 1
ATOM 1512 N N . GLY B 1 89 ? 0.995 15.766 15.656 1 98.69 89 GLY B N 1
ATOM 1513 C CA . GLY B 1 89 ? 0.64 14.555 16.375 1 98.69 89 GLY B CA 1
ATOM 1514 C C . GLY B 1 89 ? -0.578 13.852 15.797 1 98.69 89 GLY B C 1
ATOM 1515 O O . GLY B 1 89 ? -1.491 13.477 16.531 1 98.69 89 GLY B O 1
ATOM 1516 N N . VAL B 1 90 ? -0.681 13.703 14.5 1 98.94 90 VAL B N 1
ATOM 1517 C CA . VAL B 1 90 ? 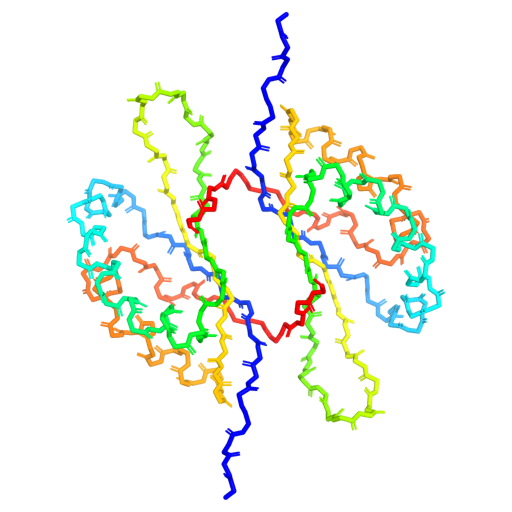-1.684 12.883 13.828 1 98.94 90 VAL B CA 1
ATOM 1518 C C . VAL B 1 90 ? -1.098 11.508 13.516 1 98.94 90 VAL B C 1
ATOM 1520 O O . VAL B 1 90 ? -1.66 10.484 13.914 1 98.94 90 VAL B O 1
ATOM 1523 N N . TRP B 1 91 ? 0.016 11.547 12.852 1 98.94 91 TRP B N 1
ATOM 1524 C CA . TRP B 1 91 ? 0.697 10.312 12.477 1 98.94 91 TRP B CA 1
ATOM 1525 C C . TRP B 1 91 ? 1.466 9.734 13.664 1 98.94 91 TRP B C 1
ATOM 1527 O O . TRP B 1 91 ? 2.088 10.477 14.43 1 98.94 91 TRP B O 1
ATOM 1537 N N . ASP B 1 92 ? 1.428 8.484 13.836 1 98.94 92 ASP B N 1
ATOM 1538 C CA . ASP B 1 92 ? 2.258 7.785 14.812 1 98.94 92 ASP B CA 1
ATOM 1539 C C . ASP B 1 92 ? 3.629 7.449 14.234 1 98.94 92 ASP B C 1
ATOM 1541 O O . ASP B 1 92 ? 3.852 6.328 13.766 1 98.94 92 ASP B O 1
ATOM 1545 N N . PHE B 1 93 ? 4.523 8.383 14.336 1 98.75 93 PHE B N 1
ATOM 1546 C CA . PHE B 1 93 ? 5.848 8.234 13.742 1 98.75 93 PHE B CA 1
ATOM 1547 C C . PHE B 1 93 ? 6.551 6.996 14.281 1 98.75 93 PHE B C 1
ATOM 1549 O O . PHE B 1 93 ? 7.309 6.344 13.562 1 98.75 93 PHE B O 1
ATOM 1556 N N . GLY B 1 94 ? 6.32 6.668 15.516 1 98.5 94 GLY B N 1
ATOM 1557 C CA . GLY B 1 94 ? 6.941 5.512 16.141 1 98.5 94 GLY B CA 1
ATOM 1558 C C . GLY B 1 94 ? 6.551 4.199 15.484 1 98.5 94 GLY B C 1
ATOM 1559 O O . GLY B 1 94 ? 7.203 3.176 15.695 1 98.5 94 GLY B O 1
ATOM 1560 N N . LYS B 1 95 ? 5.465 4.164 14.664 1 98.69 95 LYS B N 1
ATOM 1561 C CA . LYS B 1 95 ? 4.996 2.945 14.008 1 98.69 95 LYS B CA 1
ATOM 1562 C C . LYS B 1 95 ? 5.137 3.049 12.492 1 98.69 95 LYS B C 1
ATOM 1564 O O . LYS B 1 95 ? 4.469 2.326 11.75 1 98.69 95 LYS B O 1
ATOM 1569 N N . LEU B 1 96 ? 5.949 3.936 12.07 1 98.81 96 LEU B N 1
ATOM 1570 C CA . LEU B 1 96 ? 6.273 4.102 10.656 1 98.81 96 LEU B CA 1
ATOM 1571 C C . LEU B 1 96 ? 6.906 2.836 10.086 1 98.81 96 LEU B C 1
ATOM 1573 O O . LEU B 1 96 ? 7.828 2.275 10.688 1 98.81 96 LEU B O 1
ATOM 1577 N N . SER B 1 97 ? 6.344 2.377 8.977 1 98.69 97 SER B N 1
ATOM 1578 C CA . SER B 1 97 ? 6.926 1.257 8.242 1 98.69 97 SER B CA 1
ATOM 1579 C C . SER B 1 97 ? 7.387 1.685 6.855 1 98.69 97 SER B C 1
ATOM 1581 O O . SER B 1 97 ? 6.66 2.377 6.141 1 98.69 97 SER B O 1
ATOM 1583 N N . ILE B 1 98 ? 8.555 1.249 6.492 1 98.81 98 ILE B N 1
ATOM 1584 C CA . ILE B 1 98 ? 9.141 1.525 5.188 1 98.81 98 ILE B CA 1
ATOM 1585 C C . ILE B 1 98 ? 9.656 0.229 4.566 1 98.81 98 ILE B C 1
ATOM 1587 O O . ILE B 1 98 ? 10.43 -0.501 5.188 1 98.81 98 ILE B O 1
ATOM 1591 N N . TRP B 1 99 ? 9.273 -0.028 3.316 1 98.62 99 TRP B N 1
ATOM 1592 C CA . TRP B 1 99 ? 9.734 -1.216 2.604 1 98.62 99 TRP B CA 1
ATOM 1593 C C . TRP B 1 99 ? 10.234 -0.855 1.21 1 98.62 99 TRP B C 1
ATOM 1595 O O . TRP B 1 99 ? 9.57 -0.119 0.476 1 98.62 99 TRP B O 1
ATOM 1605 N N . PRO B 1 100 ? 11.422 -1.422 0.842 1 98.81 100 PRO B N 1
ATOM 1606 C CA . PRO B 1 100 ? 11.711 -1.369 -0.594 1 98.81 100 PRO B CA 1
ATOM 1607 C C . PRO B 1 100 ? 10.57 -1.916 -1.445 1 98.81 100 PRO B C 1
ATOM 1609 O O . PRO B 1 100 ? 9.914 -2.889 -1.059 1 98.81 100 PRO B O 1
ATOM 1612 N N . PHE B 1 101 ? 10.328 -1.273 -2.588 1 98.81 101 PHE B N 1
ATOM 1613 C CA . PHE B 1 101 ? 9.109 -1.576 -3.33 1 98.81 101 PHE B CA 1
ATOM 1614 C C . PHE B 1 101 ? 9.344 -1.447 -4.828 1 98.81 101 PHE B C 1
ATOM 1616 O O . PHE B 1 101 ? 10.227 -0.703 -5.266 1 98.81 101 PHE B O 1
ATOM 1623 N N . LYS B 1 102 ? 8.672 -2.176 -5.566 1 98 102 LYS B N 1
ATOM 1624 C CA . LYS B 1 102 ? 8.641 -2.057 -7.023 1 98 102 LYS B CA 1
ATOM 1625 C C . LYS B 1 102 ? 7.207 -2.111 -7.547 1 98 102 LYS B C 1
ATOM 1627 O O . LYS B 1 102 ? 6.559 -3.158 -7.488 1 98 102 LYS B O 1
ATOM 1632 N N . SER B 1 103 ? 6.734 -0.949 -8.047 1 97.81 103 SER B N 1
ATOM 1633 C CA . SER B 1 103 ? 5.426 -0.915 -8.688 1 97.81 103 SER B CA 1
ATOM 1634 C C . SER B 1 103 ? 5.418 -1.729 -9.977 1 97.81 103 SER B C 1
ATOM 1636 O O . SER B 1 103 ? 6.434 -1.818 -10.672 1 97.81 103 SER B O 1
ATOM 1638 N N . LYS B 1 104 ? 4.23 -2.314 -10.273 1 95.06 104 LYS B N 1
ATOM 1639 C CA . LYS B 1 104 ? 4.086 -3.107 -11.492 1 95.06 104 LYS B CA 1
ATOM 1640 C C . LYS B 1 104 ? 3.121 -2.445 -12.469 1 95.06 104 LYS B C 1
ATOM 1642 O O . LYS B 1 104 ? 2.23 -1.697 -12.055 1 95.06 104 LYS B O 1
#

Radius of gyration: 17.63 Å; Cα contacts (8 Å, |Δi|>4): 374; chains: 2; bounding box: 56×45×36 Å

Foldseek 3Di:
DPLFWFKKKKKWWWDPPCLVVCVVCVVVLCVLCVVQCVVVQWVDKDFDAPDCDDPPDDTRGTIMITMGIDSDPVVVLVSVCPGPCNVVRTTDSVPMDMGGDDDD/DPLFWFKKKKKWWWDPPCLVVCVVCVVVLCVLCVVCCVVVQWVDKDFDAPDDDDPPDDTRGTIMITMGIDSDPVVVLVSVCPGPCNVVRTTDSVPMDMDGDDDD

Organism: Gibberella fujikuroi (strain CBS 195.34 / IMI 58289 / NRRL A-6831) (NCBI:txid1279085)

Nearest PDB structures (foldseek):
  1mwq-assembly1_A  TM=8.709E-01  e=7.157E-08  Haemophilus influenzae
  1r6y-assembly1_A  TM=5.534E-01  e=1.508E-03  Escherichia coli
  3bb5-assembly2_C  TM=4.913E-01  e=3.414E-02  Jannaschia sp. CCS1
  8ozo-assembly1_A  TM=4.017E-01  e=2.618E-02  Populus tremula
  8oz4-assembly1_A  TM=4.209E-01  e=4.166E-02  Populus tremula

pLDDT: mean 96.56, std 8.09, range [38.62, 98.94]

Sequence (208 aa):
MATELKEYLVIIPDLPDVLAKRQVLLKPHNQDAAPLVKAGRVPFFGSTLAHHSAEGQQVAENGTVMIIKAESEEEIKEIIRKDIFTIEGVWDFGKLSIWPFKSKMATELKEYLVIIPDLPDVLAKRQVLLKPHNQDAAPLVKAGRVPFFGSTLAHHSAEGQQVAENGTVMIIKAESEEEIKEIIRKDIFTIEGVWDFGKLSIWPFKSK

Secondary structure (DSSP, 8-state):
-----EEEEEEEEBPTT-HHHHHHHHHHHHHHHHHHHHTTS--EEEEEESSPPPTTSPP-EEEEEEEEEES-HHHHHHHHHHSHHHHTT-B-GGG-EEEEEEE-/-----EEEEEEEEBPTT-HHHHHHHHHHHHHHHHHHHHTTS--EEEEEESSPPPTTSPP-EEEEEEEEEES-HHHHHHHHHHSHHHHTT-B-GGG-EEEEEEE-